Protein AF-A0A520I432-F1 (afdb_monomer_lite)

Foldseek 3Di:
DVVVVVVVVVVVVVVVPPPPPPDPDPPPPDDDLVVALAAPVSLVVLLVQLCLLQPAPPPPPDPSDFHLLCCQQPPLLDPNDPPDDDDCVPQVLSVCSNVVNHDPPRPNVVSNLVSLVSSLLSLQVSLVRLVPYPDDPLSSLLSNLLSLQSNLVSLVSCCVRPAFAFDDNHNDDDPDDGDTHGNVVSLVSSLVSLVSSLVRFAQPVPDDPVCPQGAHNLNSLQSQLVSCVVVVVNVRNCVSPVVNVVVPQADDDPDPVCCVPPNNSPHSNDNHDD

Structure (mmCIF, N/CA/C/O backbone):
data_AF-A0A520I432-F1
#
_entry.id   AF-A0A520I432-F1
#
loop_
_atom_site.group_PDB
_atom_site.id
_atom_site.type_symbol
_atom_site.label_atom_id
_atom_site.label_alt_id
_atom_site.label_comp_id
_atom_site.label_asym_id
_atom_site.label_entity_id
_atom_site.label_seq_id
_atom_site.pdbx_PDB_ins_code
_atom_site.Cartn_x
_atom_site.Cartn_y
_atom_site.Cartn_z
_atom_site.occupancy
_atom_site.B_iso_or_equiv
_atom_site.auth_seq_id
_atom_site.auth_comp_id
_atom_site.auth_asym_id
_atom_site.auth_atom_id
_atom_site.pdbx_PDB_model_num
ATOM 1 N N . MET A 1 1 ? -9.602 78.748 -20.573 1.00 54.72 1 MET A N 1
ATOM 2 C CA . MET A 1 1 ? -10.444 77.609 -21.018 1.00 54.72 1 MET A CA 1
ATOM 3 C C . MET A 1 1 ? -9.667 76.556 -21.812 1.00 54.72 1 MET A C 1
ATOM 5 O O . MET A 1 1 ? -9.695 75.409 -21.400 1.00 54.72 1 MET A O 1
ATOM 9 N N . LYS A 1 2 ? -8.892 76.902 -22.856 1.00 49.41 2 LYS A N 1
ATOM 10 C CA . LYS A 1 2 ? -8.102 75.912 -23.630 1.00 49.41 2 LYS A CA 1
ATOM 11 C C . LYS A 1 2 ? -7.123 75.072 -22.778 1.00 49.41 2 LYS A C 1
ATOM 13 O O . LYS A 1 2 ? -7.069 73.866 -22.947 1.00 49.41 2 LYS A O 1
ATOM 18 N N . ARG A 1 3 ? -6.433 75.670 -21.792 1.00 55.44 3 ARG A N 1
ATOM 19 C CA . ARG A 1 3 ? -5.542 74.942 -20.852 1.00 55.44 3 ARG A CA 1
ATOM 20 C C . ARG A 1 3 ? -6.266 73.955 -19.918 1.00 55.44 3 ARG A C 1
ATOM 22 O O . ARG A 1 3 ? -5.697 72.923 -19.593 1.00 55.44 3 ARG A O 1
ATOM 29 N N . LEU A 1 4 ? -7.514 74.242 -19.535 1.00 59.12 4 LEU A N 1
ATOM 30 C CA . LEU A 1 4 ? -8.338 73.340 -18.716 1.00 59.12 4 LEU A CA 1
ATOM 31 C C . LEU A 1 4 ? -8.852 72.150 -19.539 1.00 59.12 4 LEU A C 1
ATOM 33 O O . LEU A 1 4 ? -8.920 71.043 -19.023 1.00 59.12 4 LEU A O 1
ATOM 37 N N . ILE A 1 5 ? -9.120 72.357 -20.833 1.00 66.88 5 ILE A N 1
ATOM 38 C CA . ILE A 1 5 ? -9.491 71.283 -21.766 1.00 66.88 5 ILE A CA 1
ATOM 39 C C . ILE A 1 5 ? -8.317 70.315 -21.968 1.00 66.88 5 ILE A C 1
ATOM 41 O O . ILE A 1 5 ? -8.523 69.109 -21.915 1.00 66.88 5 ILE A O 1
ATOM 45 N N . TYR A 1 6 ? -7.080 70.806 -22.108 1.00 66.38 6 TYR A N 1
ATOM 46 C CA . TYR A 1 6 ? -5.907 69.925 -22.230 1.00 66.38 6 TYR A CA 1
ATOM 47 C C . TYR A 1 6 ? -5.639 69.097 -20.962 1.00 66.38 6 TYR A C 1
ATOM 49 O O . TYR A 1 6 ? -5.285 67.926 -21.070 1.00 66.38 6 TYR A O 1
ATOM 57 N N . LEU A 1 7 ? -5.871 69.661 -19.770 1.00 65.19 7 LEU A N 1
ATOM 58 C CA . LEU A 1 7 ? -5.782 68.922 -18.502 1.00 65.19 7 LEU A CA 1
ATOM 59 C C . LEU A 1 7 ? -6.889 67.866 -18.365 1.00 65.19 7 LEU A C 1
ATOM 61 O O . LEU A 1 7 ? -6.619 66.756 -17.916 1.00 65.19 7 LEU A O 1
ATOM 65 N N . PHE A 1 8 ? -8.110 68.175 -18.809 1.00 68.75 8 PHE A N 1
ATOM 66 C CA . PHE A 1 8 ? -9.231 67.233 -18.777 1.00 68.75 8 PHE A CA 1
ATOM 67 C C . PHE A 1 8 ? -9.056 66.090 -19.792 1.00 68.75 8 PHE A C 1
ATOM 69 O O . PHE A 1 8 ? -9.299 64.933 -19.466 1.00 68.75 8 PHE A O 1
ATOM 76 N N . VAL A 1 9 ? -8.546 66.382 -20.994 1.00 69.25 9 VAL A N 1
ATOM 77 C CA . VAL A 1 9 ? -8.238 65.373 -22.025 1.00 69.25 9 VAL A CA 1
ATOM 78 C C . VAL A 1 9 ? -7.051 64.492 -21.609 1.00 69.25 9 VAL A C 1
ATOM 80 O O . VAL A 1 9 ? -7.107 63.277 -21.781 1.00 69.25 9 VAL A O 1
ATOM 83 N N . SER A 1 10 ? -6.016 65.067 -20.984 1.00 65.06 10 SER A N 1
ATOM 84 C CA . SER A 1 10 ? -4.892 64.303 -20.417 1.00 65.06 10 SER A CA 1
ATOM 85 C C . SER A 1 10 ? -5.318 63.408 -19.248 1.00 65.06 10 SER A C 1
ATOM 87 O O . SER A 1 10 ? -4.779 62.317 -19.093 1.00 65.06 10 SER A O 1
ATOM 89 N N . SER A 1 11 ? -6.283 63.850 -18.436 1.00 64.62 11 SER A N 1
ATOM 90 C CA . SER A 1 11 ? -6.875 63.060 -17.352 1.00 64.62 11 SER A CA 1
ATOM 91 C C . SER A 1 11 ? -7.729 61.905 -17.886 1.00 64.62 11 SER A C 1
ATOM 93 O O . SER A 1 11 ? -7.610 60.795 -17.376 1.00 64.62 11 SER A O 1
ATOM 95 N N . LEU A 1 12 ? -8.517 62.123 -18.947 1.00 63.78 12 LEU A N 1
ATOM 96 C CA . LEU A 1 12 ? -9.354 61.086 -19.570 1.00 63.78 12 LEU A CA 1
ATOM 97 C C . LEU A 1 12 ? -8.533 59.986 -20.272 1.00 63.78 12 LEU A C 1
ATOM 99 O O . LEU A 1 12 ? -8.944 58.825 -20.302 1.00 63.78 12 LEU A O 1
ATOM 103 N N . LEU A 1 13 ? -7.357 60.331 -20.807 1.00 60.50 13 LEU A N 1
ATOM 104 C CA . LEU A 1 13 ? -6.435 59.379 -21.443 1.00 60.50 13 LEU A CA 1
ATOM 105 C C . LEU A 1 13 ? -5.739 58.443 -20.439 1.00 60.50 13 LEU A C 1
ATOM 107 O O . LEU A 1 13 ? -5.367 57.332 -20.809 1.00 60.50 13 LEU A O 1
ATOM 111 N N . LEU A 1 14 ? -5.620 58.837 -19.166 1.00 60.31 14 LEU A N 1
ATOM 112 C CA . LEU A 1 14 ? -4.992 58.020 -18.120 1.00 60.31 14 LEU A CA 1
ATOM 113 C C . LEU A 1 14 ? -5.936 56.972 -17.506 1.00 60.31 14 LEU A C 1
ATOM 115 O O . LEU A 1 14 ? -5.462 56.004 -16.918 1.00 60.31 14 LEU A O 1
ATOM 119 N N . VAL A 1 15 ? -7.258 57.100 -17.685 1.00 59.53 15 VAL A N 1
ATOM 120 C CA . VAL A 1 15 ? -8.245 56.145 -17.132 1.00 59.53 15 VAL A CA 1
ATOM 121 C C . VAL A 1 15 ? -8.332 54.845 -17.953 1.00 59.53 15 VAL A C 1
ATOM 123 O O . VAL A 1 15 ? -8.872 53.847 -17.486 1.00 59.53 15 VAL A O 1
ATOM 126 N N . ASN A 1 16 ? -7.755 54.814 -19.160 1.00 54.28 16 ASN A N 1
ATOM 127 C CA . ASN A 1 16 ? -7.769 53.633 -20.035 1.00 54.28 16 ASN A CA 1
ATOM 128 C C . ASN A 1 16 ? -6.543 52.718 -19.882 1.00 54.28 16 ASN A C 1
ATOM 130 O O . ASN A 1 16 ? -6.510 51.644 -20.480 1.00 54.28 16 ASN A O 1
ATOM 134 N N . ILE A 1 17 ? -5.574 53.069 -19.029 1.00 60.06 17 ILE A N 1
ATOM 135 C CA . ILE A 1 17 ? -4.503 52.149 -18.605 1.00 60.06 17 ILE A CA 1
ATOM 136 C C . ILE A 1 17 ? -5.004 51.365 -17.382 1.00 60.06 17 ILE A C 1
ATOM 138 O O . ILE A 1 17 ? -4.387 51.320 -16.323 1.00 60.06 17 ILE A O 1
ATOM 142 N N . SER A 1 18 ? -6.191 50.772 -17.512 1.00 54.22 18 SER A N 1
ATOM 143 C CA . SER A 1 18 ? -6.649 49.758 -16.574 1.00 54.22 18 SER A CA 1
ATOM 144 C C . SER A 1 18 ? -5.817 48.509 -16.839 1.00 54.22 18 SER A C 1
ATOM 146 O O . SER A 1 18 ? -5.902 47.897 -17.908 1.00 54.22 18 SER A O 1
ATOM 148 N N . CYS A 1 19 ? -4.947 48.163 -15.892 1.00 61.34 19 CYS A N 1
ATOM 149 C CA . CYS A 1 19 ? -4.220 46.905 -15.901 1.00 61.34 19 CYS A CA 1
ATOM 150 C C . CYS A 1 19 ? -5.219 45.744 -16.003 1.00 61.34 19 CYS A C 1
ATOM 152 O O . CYS A 1 19 ? -5.769 45.300 -15.003 1.00 61.34 19 CYS A O 1
ATOM 154 N N . LYS A 1 20 ? -5.389 45.170 -17.201 1.00 53.94 20 LYS A N 1
ATOM 155 C CA . LYS A 1 20 ? -6.097 43.889 -17.397 1.00 53.94 20 LYS A CA 1
ATOM 156 C C . LYS A 1 20 ? -5.378 42.689 -16.750 1.00 53.94 20 LYS A C 1
ATOM 158 O O . LYS A 1 20 ? -5.823 41.561 -16.903 1.00 53.94 20 LYS A O 1
ATOM 163 N N . LYS A 1 21 ? -4.266 42.911 -16.038 1.00 46.72 21 LYS A N 1
ATOM 164 C CA . LYS A 1 21 ? -3.471 41.885 -15.344 1.00 46.72 21 LYS A CA 1
ATOM 165 C C . LYS A 1 21 ? -3.709 41.878 -13.832 1.00 46.72 21 LYS A C 1
ATOM 167 O O . LYS A 1 21 ? -2.784 41.649 -13.056 1.00 46.72 21 LYS A O 1
ATOM 172 N N . THR A 1 22 ? -4.934 42.148 -13.396 1.00 52.56 22 THR A N 1
ATOM 173 C CA . THR A 1 22 ? -5.301 41.940 -11.996 1.00 52.56 22 THR A CA 1
ATOM 174 C C . THR A 1 22 ? -5.576 40.455 -11.769 1.00 52.56 22 THR A C 1
ATOM 176 O O . THR A 1 22 ? -6.651 39.954 -12.070 1.00 52.56 22 THR A O 1
ATOM 179 N N . LEU A 1 23 ? -4.559 39.794 -11.214 1.00 53.12 23 LEU A N 1
ATOM 180 C CA . LEU A 1 23 ? -4.678 38.707 -10.242 1.00 53.12 23 LEU A CA 1
ATOM 181 C C . LEU A 1 23 ? -5.233 37.347 -10.713 1.00 53.12 23 LEU A C 1
ATOM 183 O O . LEU A 1 23 ? -6.010 36.728 -9.997 1.00 53.12 23 LEU A O 1
ATOM 187 N N . TYR A 1 24 ? -4.728 36.815 -11.825 1.00 47.38 24 TYR A N 1
ATOM 188 C CA . TYR A 1 24 ? -4.568 35.359 -11.940 1.00 47.38 24 TYR A CA 1
ATOM 189 C C . TYR A 1 24 ? -3.139 35.021 -11.521 1.00 47.38 24 TYR A C 1
ATOM 191 O O . TYR A 1 24 ? -2.199 35.111 -12.309 1.00 47.38 24 TYR A O 1
ATOM 199 N N . LYS A 1 25 ? -2.953 34.746 -10.230 1.00 51.56 25 LYS A N 1
ATOM 200 C CA . LYS A 1 25 ? -1.820 33.934 -9.795 1.00 51.56 25 LYS A CA 1
ATOM 201 C C . LYS A 1 25 ? -2.353 32.518 -9.748 1.00 51.56 25 LYS A C 1
ATOM 203 O O . LYS A 1 25 ? -3.236 32.263 -8.931 1.00 51.56 25 LYS A O 1
ATOM 208 N N . GLU A 1 26 ? -1.804 31.638 -10.577 1.00 51.75 26 GLU A N 1
ATOM 209 C CA . GLU A 1 26 ? -1.952 30.211 -10.322 1.00 51.75 26 GLU A CA 1
ATOM 210 C C . GLU A 1 26 ? -1.600 29.959 -8.851 1.00 51.75 26 GLU A C 1
ATOM 212 O O . GLU A 1 26 ? -0.632 30.555 -8.345 1.00 51.75 26 GLU A O 1
ATOM 217 N N . PRO A 1 27 ? -2.396 29.170 -8.115 1.00 48.50 27 PRO A N 1
ATOM 218 C CA . PRO A 1 27 ? -2.045 28.810 -6.756 1.00 48.50 27 PRO A CA 1
ATOM 219 C C . PRO A 1 27 ? -0.652 28.176 -6.774 1.00 48.50 27 PRO A C 1
ATOM 221 O O . PRO A 1 27 ? -0.477 27.042 -7.197 1.00 48.50 27 PRO A O 1
ATOM 224 N N . LEU A 1 28 ? 0.346 28.902 -6.258 1.00 48.72 28 LEU A N 1
ATOM 225 C CA . LEU A 1 28 ? 1.756 28.478 -6.219 1.00 48.72 28 LEU A CA 1
ATOM 226 C C . LEU A 1 28 ? 1.972 27.126 -5.506 1.00 48.72 28 LEU A C 1
ATOM 228 O O . LEU A 1 28 ? 3.064 26.570 -5.563 1.00 48.72 28 LEU A O 1
ATOM 232 N N . ALA A 1 29 ? 0.950 26.631 -4.802 1.00 48.91 29 ALA A N 1
ATOM 233 C CA . ALA A 1 29 ? 0.963 25.425 -3.986 1.00 48.91 29 ALA A CA 1
ATOM 234 C C . ALA A 1 29 ? -0.025 24.334 -4.452 1.00 48.91 29 ALA A C 1
ATOM 236 O O . ALA A 1 29 ? -0.188 23.341 -3.743 1.00 48.91 29 ALA A O 1
ATOM 237 N N . GLN A 1 30 ? -0.695 24.488 -5.601 1.00 51.84 30 GLN A N 1
ATOM 238 C CA . GLN A 1 30 ? -1.430 23.380 -6.220 1.00 51.84 30 GLN A CA 1
ATOM 239 C C . GLN A 1 30 ? -0.669 22.908 -7.455 1.00 51.84 30 GLN A C 1
ATOM 241 O O . GLN A 1 30 ? -0.215 23.707 -8.268 1.00 51.84 30 GLN A O 1
ATOM 246 N N . LEU A 1 31 ? -0.495 21.592 -7.565 1.00 55.12 31 LEU A N 1
ATOM 247 C CA . LEU A 1 31 ? -0.016 20.981 -8.797 1.00 55.12 31 LEU A CA 1
ATOM 248 C C . LEU A 1 31 ? -1.147 21.105 -9.813 1.00 55.12 31 LEU A C 1
ATOM 250 O O . LEU A 1 31 ? -2.103 20.336 -9.760 1.00 55.12 31 LEU A O 1
ATOM 254 N N . ASP A 1 32 ? -1.056 22.107 -10.677 1.00 59.50 32 ASP A N 1
ATOM 255 C CA . ASP A 1 32 ? -1.937 22.234 -11.827 1.00 59.50 32 ASP A CA 1
ATOM 256 C C . ASP A 1 32 ? -1.680 21.057 -12.780 1.00 59.50 32 ASP A C 1
ATOM 258 O O . ASP A 1 32 ? -0.538 20.821 -13.189 1.00 59.50 32 ASP A O 1
ATOM 262 N N . THR A 1 33 ? -2.719 20.284 -13.090 1.00 60.84 33 THR A N 1
ATOM 263 C CA . THR A 1 33 ? -2.659 19.166 -14.042 1.00 60.84 33 THR A CA 1
ATOM 264 C C . THR A 1 33 ? -2.480 19.642 -15.485 1.00 60.84 33 THR A C 1
ATOM 266 O O . THR A 1 33 ? -2.150 18.833 -16.341 1.00 60.84 33 THR A O 1
ATOM 269 N N . GLU A 1 34 ? -2.658 20.936 -15.778 1.00 56.44 34 GLU A N 1
ATOM 270 C CA . GLU A 1 34 ? -2.336 21.507 -17.094 1.00 56.44 34 GLU A CA 1
ATOM 271 C C . GLU A 1 34 ? -0.821 21.705 -17.298 1.00 56.44 34 GLU A C 1
ATOM 273 O O . GLU A 1 34 ? -0.356 21.777 -18.435 1.00 56.44 34 GLU A O 1
ATOM 278 N N . VAL A 1 35 ? -0.032 21.756 -16.213 1.00 64.19 35 VAL A N 1
ATOM 279 C CA . VAL A 1 35 ? 1.432 21.977 -16.252 1.00 64.19 35 VAL A CA 1
ATOM 280 C C . VAL A 1 35 ? 2.227 20.771 -15.726 1.00 64.19 35 VAL A C 1
ATOM 282 O O . VAL A 1 35 ? 3.414 20.631 -16.012 1.00 64.19 35 VAL A O 1
ATOM 285 N N . ASN A 1 36 ? 1.584 19.882 -14.967 1.00 69.62 36 ASN A N 1
ATOM 286 C CA . ASN A 1 36 ? 2.142 18.627 -14.462 1.00 69.62 36 ASN A CA 1
ATOM 287 C C . ASN A 1 36 ? 1.440 17.449 -15.155 1.00 69.62 36 ASN A C 1
ATOM 289 O O . ASN A 1 36 ? 0.278 17.579 -15.501 1.00 69.62 36 ASN A O 1
ATOM 293 N N . TYR A 1 37 ? 2.092 16.289 -15.290 1.00 85.25 37 TYR A N 1
ATOM 294 C CA . TYR A 1 37 ? 1.594 15.135 -16.074 1.00 85.25 37 TYR A CA 1
ATOM 295 C C . TYR A 1 37 ? 1.620 15.354 -17.594 1.00 85.25 37 TYR A C 1
ATOM 297 O O . TYR A 1 37 ? 0.667 15.026 -18.296 1.00 85.25 37 TYR A O 1
ATOM 305 N N . ILE A 1 38 ? 2.734 15.875 -18.114 1.00 86.94 38 ILE A N 1
ATOM 306 C CA . ILE A 1 38 ? 2.937 16.062 -19.561 1.00 86.94 38 ILE A CA 1
ATOM 307 C C . ILE A 1 38 ? 3.959 15.057 -20.096 1.00 86.94 38 ILE A C 1
ATOM 309 O O . ILE A 1 38 ? 3.827 14.551 -21.206 1.00 86.94 38 ILE A O 1
ATOM 313 N N . THR A 1 39 ? 4.990 14.763 -19.306 1.00 92.50 39 THR A N 1
ATOM 314 C CA . THR A 1 39 ? 6.149 13.974 -19.727 1.00 92.50 39 THR A CA 1
ATOM 315 C C . THR A 1 39 ? 6.240 12.635 -18.997 1.00 92.50 39 THR A C 1
ATOM 317 O O . THR A 1 39 ? 5.680 12.436 -17.918 1.00 92.50 39 THR A O 1
ATOM 320 N N . ALA A 1 40 ? 7.040 11.715 -19.539 1.00 93.25 40 ALA A N 1
ATOM 321 C CA . ALA A 1 40 ? 7.355 10.456 -18.864 1.00 93.25 40 ALA A CA 1
ATOM 322 C C . ALA A 1 40 ? 8.029 10.657 -17.486 1.00 93.25 40 ALA A C 1
ATOM 324 O O . ALA A 1 40 ? 7.831 9.841 -16.582 1.00 93.25 40 ALA A O 1
ATOM 325 N N . ASP A 1 41 ? 8.800 11.739 -17.291 1.00 93.88 41 ASP A N 1
ATOM 326 C CA . ASP A 1 41 ? 9.384 12.055 -15.979 1.00 93.88 41 ASP A CA 1
ATOM 327 C C . ASP A 1 41 ? 8.311 12.500 -14.977 1.00 93.88 41 ASP A C 1
ATOM 329 O O . ASP A 1 41 ? 8.388 12.134 -13.804 1.00 93.88 41 ASP A O 1
ATOM 333 N N . ASP A 1 42 ? 7.269 13.204 -15.428 1.00 93.44 42 ASP A N 1
ATOM 334 C CA . ASP A 1 42 ? 6.130 13.557 -14.574 1.00 93.44 42 ASP A CA 1
ATOM 335 C C . ASP A 1 42 ? 5.386 12.306 -14.105 1.00 93.44 42 ASP A C 1
ATOM 337 O O . ASP A 1 42 ? 5.089 12.178 -12.916 1.00 93.44 42 ASP A O 1
ATOM 341 N N . ALA A 1 43 ? 5.170 11.335 -15.002 1.00 95.31 43 ALA A N 1
ATOM 342 C CA . ALA A 1 43 ? 4.589 10.041 -14.645 1.00 95.31 43 ALA A CA 1
ATOM 343 C C . ALA A 1 43 ? 5.434 9.325 -13.579 1.00 95.31 43 ALA A C 1
ATOM 345 O O . ALA A 1 43 ? 4.915 8.874 -12.553 1.00 95.31 43 ALA A O 1
ATOM 346 N N . ARG A 1 44 ? 6.759 9.279 -13.774 1.00 94.69 44 ARG A N 1
ATOM 347 C CA . ARG A 1 44 ? 7.697 8.688 -12.811 1.00 94.69 44 ARG A CA 1
ATOM 348 C C . ARG A 1 44 ? 7.612 9.380 -11.449 1.00 94.69 44 ARG A C 1
ATOM 350 O O . ARG A 1 44 ? 7.531 8.695 -10.430 1.00 94.69 44 ARG A O 1
ATOM 357 N N . ARG A 1 45 ? 7.618 10.718 -11.418 1.00 93.25 45 ARG A N 1
ATOM 358 C CA . ARG A 1 45 ? 7.509 11.518 -10.185 1.00 93.25 45 ARG A CA 1
ATOM 359 C C . ARG A 1 45 ? 6.179 11.302 -9.479 1.00 93.25 45 ARG A C 1
ATOM 361 O O . ARG A 1 45 ? 6.177 11.172 -8.258 1.00 93.25 45 ARG A O 1
ATOM 368 N N . ALA A 1 46 ? 5.076 11.231 -10.219 1.00 94.00 46 ALA A N 1
ATOM 369 C CA . ALA A 1 46 ? 3.754 10.977 -9.661 1.00 94.00 46 ALA A CA 1
ATOM 370 C C . ALA A 1 46 ? 3.689 9.614 -8.963 1.00 94.00 46 ALA A C 1
ATOM 372 O O . ALA A 1 46 ? 3.234 9.525 -7.822 1.00 94.00 46 ALA A O 1
ATOM 373 N N . ILE A 1 47 ? 4.233 8.568 -9.595 1.00 95.56 47 ILE A N 1
ATOM 374 C CA . ILE A 1 47 ? 4.342 7.250 -8.965 1.00 95.56 47 ILE A CA 1
ATOM 375 C C . ILE A 1 47 ? 5.254 7.295 -7.744 1.00 95.56 47 ILE A C 1
ATOM 377 O O . ILE A 1 47 ? 4.851 6.845 -6.678 1.00 95.56 47 ILE A O 1
ATOM 381 N N . THR A 1 48 ? 6.442 7.897 -7.828 1.00 93.12 48 THR A N 1
ATOM 382 C CA . THR A 1 48 ? 7.320 8.057 -6.655 1.00 93.12 48 THR A CA 1
ATOM 383 C C . THR A 1 48 ? 6.619 8.798 -5.510 1.00 93.12 48 THR A C 1
ATOM 385 O O . THR A 1 48 ? 6.721 8.391 -4.352 1.00 93.12 48 THR A O 1
ATOM 388 N N . ALA A 1 49 ? 5.840 9.840 -5.810 1.00 91.12 49 ALA A N 1
ATOM 389 C CA . ALA A 1 49 ? 5.045 10.548 -4.816 1.00 91.12 49 ALA A CA 1
ATOM 390 C C . ALA A 1 49 ? 3.971 9.647 -4.189 1.00 91.12 49 ALA A C 1
ATOM 392 O O . ALA A 1 49 ? 3.705 9.784 -2.992 1.00 91.12 49 ALA A O 1
ATOM 393 N N . ALA A 1 50 ? 3.383 8.731 -4.962 1.00 94.12 50 ALA A N 1
ATOM 394 C CA . ALA A 1 50 ? 2.435 7.735 -4.476 1.00 94.12 50 ALA A CA 1
ATOM 395 C C . ALA A 1 50 ? 3.072 6.693 -3.541 1.00 94.12 50 ALA A C 1
ATOM 397 O O . ALA A 1 50 ? 2.361 6.195 -2.684 1.00 94.12 50 ALA A O 1
ATOM 398 N N . TYR A 1 51 ? 4.378 6.408 -3.640 1.00 93.56 51 TYR A N 1
ATOM 399 C CA . TYR A 1 51 ? 5.101 5.554 -2.678 1.00 93.56 51 TYR A CA 1
ATOM 400 C C . TYR A 1 51 ? 5.505 6.289 -1.399 1.00 93.56 51 TYR A C 1
ATOM 402 O O . TYR A 1 51 ? 5.509 5.696 -0.324 1.00 93.56 51 TYR A O 1
ATOM 410 N N . ALA A 1 52 ? 5.843 7.577 -1.493 1.00 89.06 52 ALA A N 1
ATOM 411 C CA . ALA A 1 52 ? 6.479 8.314 -0.399 1.00 89.06 52 ALA A CA 1
ATOM 412 C C . ALA A 1 52 ? 5.769 8.221 0.976 1.00 89.06 52 ALA A C 1
ATOM 414 O O . ALA A 1 52 ? 6.474 8.074 1.971 1.00 89.06 52 ALA A O 1
ATOM 415 N N . PRO A 1 53 ? 4.421 8.234 1.092 1.00 87.50 53 PRO A N 1
ATOM 416 C CA . PRO A 1 53 ? 3.753 8.085 2.389 1.00 87.50 53 PRO A CA 1
ATOM 417 C C . PRO A 1 53 ? 3.962 6.712 3.050 1.00 87.50 53 PRO A C 1
ATOM 419 O O . PRO A 1 53 ? 3.731 6.574 4.247 1.00 87.50 53 PRO A O 1
ATOM 422 N N . ALA A 1 54 ? 4.374 5.689 2.294 1.00 87.06 54 ALA A N 1
ATOM 423 C CA . ALA A 1 54 ? 4.680 4.368 2.841 1.00 87.06 54 ALA A CA 1
ATOM 424 C C . ALA A 1 54 ? 6.064 4.307 3.517 1.00 87.06 54 ALA A C 1
ATOM 426 O O . ALA A 1 54 ? 6.239 3.515 4.436 1.00 87.06 54 ALA A O 1
ATOM 427 N N . ALA A 1 55 ? 7.006 5.170 3.120 1.00 78.94 55 ALA A N 1
ATOM 428 C CA . ALA A 1 55 ? 8.372 5.216 3.655 1.00 78.94 55 ALA A CA 1
ATOM 429 C C . ALA A 1 55 ? 8.498 5.990 4.990 1.00 78.94 55 ALA A C 1
ATOM 431 O O . ALA A 1 55 ? 9.579 6.091 5.571 1.00 78.94 55 ALA A O 1
ATOM 432 N N . GLY A 1 56 ? 7.408 6.579 5.495 1.00 70.06 56 GLY A N 1
ATOM 433 C CA . GLY A 1 56 ? 7.420 7.271 6.784 1.00 70.06 56 GLY A CA 1
ATOM 434 C C . GLY A 1 56 ? 7.605 6.281 7.939 1.00 70.06 56 GLY A C 1
ATOM 435 O O . GLY A 1 56 ? 6.759 5.414 8.143 1.00 70.06 56 GLY A O 1
ATOM 436 N N . ASN A 1 57 ? 8.672 6.421 8.736 1.00 61.22 57 ASN A N 1
ATOM 437 C CA . ASN A 1 57 ? 8.907 5.579 9.926 1.00 61.22 57 ASN A CA 1
ATOM 438 C C . ASN A 1 57 ? 8.568 6.267 11.266 1.00 61.22 57 ASN A C 1
ATOM 440 O O . ASN A 1 57 ? 8.733 5.673 12.326 1.00 61.22 57 ASN A O 1
ATOM 444 N N . ASN A 1 58 ? 8.051 7.498 11.209 1.00 58.94 58 ASN A N 1
ATOM 445 C CA . ASN A 1 58 ? 7.539 8.305 12.321 1.00 58.94 58 ASN A CA 1
ATOM 446 C C . ASN A 1 58 ? 8.394 8.387 13.599 1.00 58.94 58 ASN A C 1
ATOM 448 O O . ASN A 1 58 ? 7.870 8.731 14.661 1.00 58.94 58 ASN A O 1
ATOM 452 N N . TRP A 1 59 ? 9.703 8.146 13.519 1.00 53.97 59 TRP A N 1
ATOM 453 C CA . TRP A 1 59 ? 10.605 8.755 14.485 1.00 53.97 59 TRP A CA 1
ATOM 454 C C . TRP A 1 59 ? 10.556 10.263 14.262 1.00 53.97 59 TRP A C 1
ATOM 456 O O . TRP A 1 59 ? 10.654 10.739 13.123 1.00 53.97 59 TRP A O 1
ATOM 466 N N . CYS A 1 60 ? 10.328 11.014 15.342 1.00 46.22 60 CYS A N 1
ATOM 467 C CA . CYS A 1 60 ? 10.364 12.464 15.283 1.00 46.22 60 CYS A CA 1
ATOM 468 C C . CYS A 1 60 ? 11.651 12.892 14.558 1.00 46.22 60 CYS A C 1
ATOM 470 O O . CYS A 1 60 ? 12.711 12.297 14.750 1.00 46.22 60 CYS A O 1
ATOM 472 N N . CYS A 1 61 ? 11.524 13.892 13.681 1.00 47.56 61 CYS A N 1
ATOM 473 C CA . CYS A 1 61 ? 12.610 14.472 12.881 1.00 47.56 61 CYS A CA 1
ATOM 474 C C . CYS A 1 61 ? 12.948 13.808 11.526 1.00 47.56 61 CYS A C 1
ATOM 476 O O . CYS A 1 61 ? 13.917 14.236 10.899 1.00 47.56 61 CYS A O 1
ATOM 478 N N . SER A 1 62 ? 12.164 12.858 10.997 1.00 44.41 62 SER A N 1
ATOM 479 C CA . SER A 1 62 ? 12.362 12.410 9.603 1.00 44.41 62 SER A CA 1
ATOM 480 C C . SER A 1 62 ? 11.674 13.328 8.579 1.00 44.41 62 SER A C 1
ATOM 482 O O . SER A 1 62 ? 10.478 13.608 8.674 1.00 44.41 62 SER A O 1
ATOM 484 N N . TYR A 1 63 ? 12.419 13.739 7.545 1.00 42.22 63 TYR A N 1
ATOM 485 C CA . TYR A 1 63 ? 11.932 14.505 6.380 1.00 42.22 63 TYR A CA 1
ATOM 486 C C . TYR A 1 63 ? 10.820 13.780 5.589 1.00 42.22 63 TYR A C 1
ATOM 488 O O . TYR A 1 63 ? 10.155 14.397 4.759 1.00 42.22 63 TYR A O 1
ATOM 496 N N . ILE A 1 64 ? 10.620 12.479 5.835 1.00 49.06 64 ILE A N 1
ATOM 497 C CA . ILE A 1 64 ? 9.708 11.594 5.088 1.00 49.06 64 ILE A CA 1
ATOM 498 C C . ILE A 1 64 ? 8.296 11.533 5.727 1.00 49.06 64 ILE A C 1
ATOM 500 O O . ILE A 1 64 ? 7.378 10.938 5.171 1.00 49.06 64 ILE A O 1
ATOM 504 N N . GLY A 1 65 ? 8.060 12.256 6.829 1.00 55.09 65 GLY A N 1
ATOM 505 C CA . GLY A 1 65 ? 6.725 12.447 7.407 1.00 55.09 65 GLY A CA 1
ATOM 506 C C . GLY A 1 65 ? 6.202 11.266 8.233 1.00 55.09 65 GLY A C 1
ATOM 507 O O . GLY A 1 65 ? 6.926 10.319 8.552 1.00 55.09 65 GLY A O 1
ATOM 508 N N . THR A 1 66 ? 4.930 11.364 8.632 1.00 62.03 66 THR A N 1
ATOM 509 C CA . THR A 1 66 ? 4.266 10.389 9.505 1.00 62.03 66 THR A CA 1
ATOM 510 C C . THR A 1 66 ? 3.961 9.086 8.772 1.00 62.03 66 THR A C 1
ATOM 512 O O . THR A 1 66 ? 3.543 9.112 7.623 1.00 62.03 66 THR A O 1
ATOM 515 N N . GLY A 1 67 ? 4.195 7.943 9.423 1.00 68.62 67 GLY A N 1
ATOM 516 C CA . GLY A 1 67 ? 3.948 6.596 8.889 1.00 68.62 67 GLY A CA 1
ATOM 517 C C . GLY A 1 67 ? 2.681 5.936 9.436 1.00 68.62 67 GLY A C 1
ATOM 518 O O . GLY A 1 67 ? 1.973 6.515 10.255 1.00 68.62 67 GLY A O 1
ATOM 519 N N . TYR A 1 68 ? 2.417 4.682 9.050 1.00 73.38 68 TYR A N 1
ATOM 520 C CA . TYR A 1 68 ? 1.253 3.903 9.522 1.00 73.38 68 TYR A CA 1
ATOM 521 C C . TYR A 1 68 ? 1.265 3.570 11.031 1.00 73.38 68 TYR A C 1
ATOM 523 O O . TYR A 1 68 ? 0.288 3.045 11.549 1.00 73.38 68 TYR A O 1
ATOM 531 N N . MET A 1 69 ? 2.345 3.871 11.762 1.00 80.62 69 MET A N 1
ATOM 532 C CA . MET A 1 69 ? 2.485 3.542 13.191 1.00 80.62 69 MET A CA 1
ATOM 533 C C . MET A 1 69 ? 2.463 2.030 13.476 1.00 80.62 69 MET A C 1
ATOM 535 O O . MET A 1 69 ? 1.937 1.600 14.500 1.00 80.62 69 MET A O 1
ATOM 539 N N . HIS A 1 70 ? 3.080 1.222 12.596 1.00 81.25 70 HIS A N 1
ATOM 540 C CA . HIS A 1 70 ? 3.163 -0.242 12.742 1.00 81.25 70 HIS A CA 1
ATOM 541 C C . HIS A 1 70 ? 3.690 -0.682 14.113 1.00 81.25 70 HIS A C 1
ATOM 543 O O . HIS A 1 70 ? 3.155 -1.624 14.686 1.00 81.25 70 HIS A O 1
ATOM 549 N N . TRP A 1 71 ? 4.695 0.009 14.662 1.00 85.12 71 TRP A N 1
ATOM 550 C CA . TRP A 1 71 ? 5.251 -0.352 15.967 1.00 85.12 71 TRP A CA 1
ATOM 551 C C . TRP A 1 71 ? 4.240 -0.174 17.109 1.00 85.12 71 TRP A C 1
ATOM 553 O O . TRP A 1 71 ? 4.228 -0.979 18.031 1.00 85.12 71 TRP A O 1
ATOM 563 N N . VAL A 1 72 ? 3.345 0.816 17.021 1.00 89.62 72 VAL A N 1
ATOM 564 C CA . VAL A 1 72 ? 2.314 1.047 18.043 1.00 89.62 72 VAL A CA 1
ATOM 565 C C . VAL A 1 72 ? 1.121 0.125 17.827 1.00 89.62 72 VAL A C 1
ATOM 567 O O . VAL A 1 72 ? 0.752 -0.639 18.709 1.00 89.62 72 VAL A O 1
ATOM 570 N N . LEU A 1 73 ? 0.512 0.191 16.643 1.00 89.12 73 LEU A N 1
ATOM 571 C CA . LEU A 1 73 ? -0.765 -0.472 16.364 1.0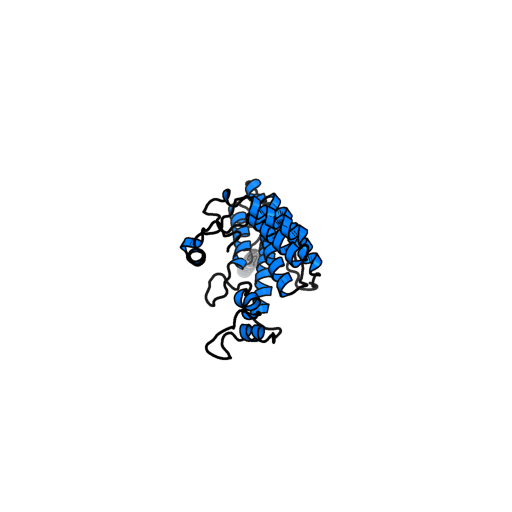0 89.12 73 LEU A CA 1
ATOM 572 C C . LEU A 1 73 ? -0.616 -1.972 16.079 1.00 89.12 73 LEU A C 1
ATOM 574 O O . LEU A 1 73 ? -1.603 -2.696 16.131 1.00 89.12 73 LEU A O 1
ATOM 578 N N . GLY A 1 74 ? 0.592 -2.423 15.728 1.00 86.12 74 GLY A N 1
ATOM 579 C CA . GLY A 1 74 ? 0.890 -3.820 15.416 1.00 86.12 74 GLY A CA 1
ATOM 580 C C . GLY A 1 74 ? 1.689 -4.560 16.486 1.00 86.12 74 GLY A C 1
ATOM 581 O O . GLY A 1 74 ? 1.490 -5.761 16.603 1.00 86.12 74 GLY A O 1
ATOM 582 N N . ASN A 1 75 ? 2.549 -3.878 17.257 1.00 88.31 75 ASN A N 1
ATOM 583 C CA . ASN A 1 75 ? 3.351 -4.526 18.306 1.00 88.31 75 ASN A CA 1
ATOM 584 C C . ASN A 1 75 ? 2.922 -4.098 19.711 1.00 88.31 75 ASN A C 1
ATOM 586 O O . ASN A 1 75 ? 2.553 -4.948 20.508 1.00 88.31 75 ASN A O 1
ATOM 590 N N . VAL A 1 76 ? 2.903 -2.800 20.030 1.00 91.88 76 VAL A N 1
ATOM 591 C CA . VAL A 1 76 ? 2.528 -2.340 21.388 1.00 91.88 76 VAL A CA 1
ATOM 592 C C . VAL A 1 76 ? 1.067 -2.666 21.732 1.00 91.88 76 VAL A C 1
ATOM 594 O O . VAL A 1 76 ? 0.715 -2.810 22.896 1.00 91.88 76 VAL A O 1
ATOM 597 N N . ALA A 1 77 ? 0.210 -2.817 20.721 1.00 91.25 77 ALA A N 1
ATOM 598 C CA . ALA A 1 77 ? -1.159 -3.313 20.867 1.00 91.25 77 ALA A CA 1
ATOM 599 C C . ALA A 1 77 ? -1.263 -4.848 21.052 1.00 91.25 77 ALA A C 1
ATOM 601 O O . ALA A 1 77 ? -2.370 -5.386 21.030 1.00 91.25 77 ALA A O 1
ATOM 602 N N . SER A 1 78 ? -0.137 -5.556 21.167 1.00 91.25 78 SER A N 1
ATOM 603 C CA . SER A 1 78 ? -0.050 -7.006 21.385 1.00 91.25 78 SER A CA 1
ATOM 604 C C . SER A 1 78 ? 0.574 -7.323 22.748 1.00 91.25 78 SER A C 1
ATOM 606 O O . SER A 1 78 ? 0.936 -6.422 23.499 1.00 91.25 78 SER A O 1
ATOM 608 N N . ASP A 1 79 ? 0.704 -8.609 23.061 1.00 91.44 79 ASP A N 1
ATOM 609 C CA . ASP A 1 79 ? 1.368 -9.134 24.255 1.00 91.44 79 ASP A CA 1
ATOM 610 C C . ASP A 1 79 ? 2.880 -9.386 24.074 1.00 91.44 79 ASP A C 1
ATOM 612 O O . ASP A 1 79 ? 3.553 -9.746 25.039 1.00 91.44 79 ASP A O 1
ATOM 616 N N . ASP A 1 80 ? 3.438 -9.140 22.882 1.00 90.81 80 ASP A N 1
ATOM 617 C CA . ASP A 1 80 ? 4.864 -9.358 22.590 1.00 90.81 80 ASP A CA 1
ATOM 618 C C . ASP A 1 80 ? 5.766 -8.187 23.015 1.00 90.81 80 ASP A C 1
ATOM 620 O O . ASP A 1 80 ? 6.984 -8.345 23.146 1.00 90.81 80 ASP A O 1
ATOM 624 N N . THR A 1 81 ? 5.206 -6.984 23.192 1.00 90.12 81 THR A N 1
ATOM 625 C CA . THR A 1 81 ? 5.999 -5.777 23.465 1.00 90.12 81 THR A CA 1
ATOM 626 C C . THR A 1 81 ? 5.316 -4.828 24.437 1.00 90.12 81 THR A C 1
ATOM 628 O O . THR A 1 81 ? 4.110 -4.620 24.393 1.00 90.12 81 THR A O 1
ATOM 631 N N . GLU A 1 82 ? 6.129 -4.174 25.256 1.00 88.06 82 GLU A N 1
ATOM 632 C CA . GLU A 1 82 ? 5.742 -3.017 26.059 1.00 88.06 82 GLU A CA 1
ATOM 633 C C . GLU A 1 82 ? 6.183 -1.741 25.330 1.00 88.06 82 GLU A C 1
ATOM 635 O O . GLU A 1 82 ? 7.216 -1.737 24.654 1.00 88.06 82 GLU A O 1
ATOM 640 N N . LYS A 1 83 ? 5.467 -0.623 25.509 1.00 88.12 83 LYS A N 1
ATOM 641 C CA . LYS A 1 83 ? 5.860 0.689 24.960 1.00 88.12 83 LYS A CA 1
ATOM 642 C C . LYS A 1 83 ? 7.316 1.034 25.302 1.00 88.12 83 LYS A C 1
ATOM 644 O O . LYS A 1 83 ? 8.006 1.653 24.494 1.00 88.12 83 LYS A O 1
ATOM 649 N N . GLY A 1 84 ? 7.749 0.690 26.522 1.00 86.12 84 GLY A N 1
ATOM 650 C CA . GLY A 1 84 ? 8.971 1.215 27.141 1.00 86.12 84 GLY A CA 1
ATOM 651 C C . GLY A 1 84 ? 8.898 2.734 27.343 1.00 86.12 84 GLY A C 1
ATOM 652 O O . GLY A 1 84 ? 7.949 3.365 26.898 1.00 86.12 84 GLY A O 1
ATOM 653 N N . GLY A 1 85 ? 9.860 3.365 28.014 1.00 84.75 85 GLY A N 1
ATOM 654 C CA . GLY A 1 85 ? 9.910 4.831 28.137 1.00 84.75 85 GLY A CA 1
ATOM 655 C C . GLY A 1 85 ? 10.463 5.323 29.467 1.00 84.75 85 GLY A C 1
ATOM 656 O O . GLY A 1 85 ? 10.525 4.575 30.439 1.00 84.75 85 GLY A O 1
ATOM 657 N N . GLU A 1 86 ? 10.867 6.592 29.500 1.00 85.25 86 GLU A N 1
ATOM 658 C CA . GLU A 1 86 ? 11.483 7.211 30.685 1.00 85.25 86 GLU A CA 1
ATOM 659 C C . GLU A 1 86 ? 10.451 7.553 31.776 1.00 85.25 86 GLU A C 1
ATOM 661 O O . GLU A 1 86 ? 10.759 7.519 32.966 1.00 85.25 86 GLU A O 1
ATOM 666 N N . SER A 1 87 ? 9.212 7.881 31.391 1.00 84.75 87 SER A N 1
ATOM 667 C CA . SER A 1 87 ? 8.152 8.297 32.317 1.00 84.75 87 SER A CA 1
ATOM 668 C C . SER A 1 87 ? 6.749 7.995 31.779 1.00 84.75 87 SER A C 1
ATOM 670 O O . SER A 1 87 ? 6.575 7.642 30.614 1.00 84.75 87 SER A O 1
ATOM 672 N N . GLY A 1 88 ? 5.722 8.173 32.619 1.00 80.19 88 GLY A N 1
ATOM 673 C CA . GLY A 1 88 ? 4.320 7.963 32.234 1.00 80.19 88 GLY A CA 1
ATOM 674 C C . GLY A 1 88 ? 3.748 8.989 31.243 1.00 80.19 88 GLY A C 1
ATOM 675 O O . GLY A 1 88 ? 2.661 8.771 30.724 1.00 80.19 88 GLY A O 1
ATOM 676 N N . SER A 1 89 ? 4.439 10.100 30.973 1.00 85.12 89 SER A N 1
ATOM 677 C CA . SER A 1 89 ? 4.027 11.085 29.957 1.00 85.12 89 SER A CA 1
ATOM 678 C C . SER A 1 89 ? 4.758 10.920 28.622 1.00 85.12 89 SER A C 1
ATOM 680 O O . SER A 1 89 ? 4.354 11.517 27.624 1.00 85.12 89 SER A O 1
ATOM 682 N N . ASP A 1 90 ? 5.819 10.113 28.585 1.00 87.25 90 ASP A N 1
ATOM 683 C CA . ASP A 1 90 ? 6.591 9.851 27.377 1.00 87.25 90 ASP A CA 1
ATOM 684 C C . ASP A 1 90 ? 5.775 9.009 26.382 1.00 87.25 90 ASP A C 1
ATOM 686 O O . ASP A 1 90 ? 5.279 7.935 26.719 1.00 87.25 90 ASP A O 1
ATOM 690 N N . GLN A 1 91 ? 5.638 9.477 25.138 1.00 87.75 91 GLN A N 1
ATOM 691 C CA . GLN A 1 91 ? 4.837 8.841 24.078 1.00 87.75 91 GLN A CA 1
ATOM 692 C C . GLN A 1 91 ? 3.448 8.368 24.551 1.00 87.75 91 GLN A C 1
ATOM 694 O O . GLN A 1 91 ? 3.052 7.224 24.306 1.00 87.75 91 GLN A O 1
ATOM 699 N N . LEU A 1 92 ? 2.695 9.241 25.231 1.00 90.12 92 LEU A N 1
ATOM 700 C CA . LEU A 1 92 ? 1.393 8.908 25.828 1.00 90.12 92 LEU A CA 1
ATOM 701 C C . LEU A 1 92 ? 0.427 8.214 24.849 1.00 90.12 92 LEU A C 1
ATOM 703 O O . LEU A 1 92 ? -0.297 7.303 25.246 1.00 90.12 92 LEU A O 1
ATOM 707 N N . TYR A 1 93 ? 0.452 8.579 23.561 1.00 90.12 93 TYR A N 1
ATOM 708 C CA . TYR A 1 93 ? -0.391 7.945 22.543 1.00 90.12 93 TYR A CA 1
ATOM 709 C C . TYR A 1 93 ? -0.167 6.430 22.433 1.00 90.12 93 TYR A C 1
ATOM 711 O O . TYR A 1 93 ? -1.110 5.697 22.146 1.00 90.12 93 TYR A O 1
ATOM 719 N N . ALA A 1 94 ? 1.059 5.948 22.650 1.00 91.38 94 ALA A N 1
ATOM 720 C CA . ALA A 1 94 ? 1.392 4.532 22.551 1.00 91.38 94 ALA A CA 1
ATOM 721 C C . ALA A 1 94 ? 1.010 3.794 23.836 1.00 91.38 94 ALA A C 1
ATOM 723 O O . ALA A 1 94 ? 0.500 2.681 23.763 1.00 91.38 94 ALA A O 1
ATOM 724 N N . GLN A 1 95 ? 1.143 4.444 24.999 1.00 92.06 95 GLN A N 1
ATOM 725 C CA . GLN A 1 95 ? 0.637 3.900 26.261 1.00 92.06 95 GLN A CA 1
ATOM 726 C C . GLN A 1 95 ? -0.889 3.736 26.233 1.00 92.06 95 GLN A C 1
ATOM 728 O O . GLN A 1 95 ? -1.415 2.717 26.668 1.00 92.06 95 GLN A O 1
ATOM 733 N N . GLN A 1 96 ? -1.608 4.721 25.690 1.00 93.56 96 GLN A N 1
ATOM 734 C CA . GLN A 1 96 ? -3.061 4.648 25.509 1.00 93.56 96 GLN A CA 1
ATOM 735 C C . GLN A 1 96 ? -3.476 3.452 24.642 1.00 93.56 96 GLN A C 1
ATOM 737 O O . GLN A 1 96 ? -4.473 2.801 24.948 1.00 93.56 96 GLN A O 1
ATOM 742 N N . VAL A 1 97 ? -2.702 3.138 23.595 1.00 93.50 97 VAL A N 1
ATOM 743 C CA . VAL A 1 97 ? -2.912 1.942 22.765 1.00 93.50 97 VAL A CA 1
ATOM 744 C C . VAL A 1 97 ? -2.616 0.665 23.547 1.00 93.50 97 VAL A C 1
ATOM 746 O O . VAL A 1 97 ? -3.461 -0.224 23.551 1.00 93.50 97 VAL A O 1
ATOM 749 N N . GLN A 1 98 ? -1.489 0.598 24.259 1.00 93.00 98 GLN A N 1
ATOM 750 C CA . GLN A 1 98 ? -1.121 -0.559 25.084 1.00 93.00 98 GLN A CA 1
ATOM 751 C C . GLN A 1 98 ? -2.201 -0.907 26.118 1.00 93.00 98 GLN A C 1
ATOM 753 O O . GLN A 1 98 ? -2.530 -2.067 26.337 1.00 93.00 98 GLN A O 1
ATOM 758 N N . LEU A 1 99 ? -2.773 0.117 26.757 1.00 92.50 99 LEU A N 1
ATOM 759 C CA . LEU A 1 99 ? -3.809 -0.034 27.779 1.00 92.50 99 LEU A CA 1
ATOM 760 C C . LEU A 1 99 ? -5.223 -0.166 27.194 1.00 92.50 99 LEU A C 1
ATOM 762 O O . LEU A 1 99 ? -6.188 -0.196 27.956 1.00 92.50 99 LEU A O 1
ATOM 766 N N . PHE A 1 100 ? -5.366 -0.192 25.863 1.00 93.44 100 PHE A N 1
ATOM 767 C CA . PHE A 1 100 ? -6.652 -0.198 25.157 1.00 93.44 100 PHE A CA 1
ATOM 768 C C . PHE A 1 100 ? -7.610 0.932 25.590 1.00 93.44 100 PHE A C 1
ATOM 770 O O . PHE A 1 100 ? -8.829 0.819 25.468 1.00 93.44 100 PHE A O 1
ATOM 777 N N . ASN A 1 101 ? -7.059 2.057 26.052 1.00 94.69 101 ASN A N 1
ATOM 778 C CA . ASN A 1 101 ? -7.790 3.262 26.439 1.00 94.69 101 ASN A CA 1
ATOM 779 C C . ASN A 1 101 ? -7.485 4.386 25.442 1.00 94.69 101 ASN A C 1
ATOM 781 O O . ASN A 1 101 ? -6.806 5.363 25.761 1.00 94.69 101 ASN A O 1
ATOM 785 N N . ILE A 1 102 ? -7.927 4.189 24.198 1.00 94.50 102 ILE A N 1
ATOM 786 C CA . ILE A 1 102 ? -7.565 5.027 23.051 1.00 94.50 102 ILE A CA 1
ATOM 787 C C . ILE A 1 102 ? -8.589 6.166 22.904 1.00 94.50 102 ILE A C 1
ATOM 789 O O . ILE A 1 102 ? -9.728 5.901 22.507 1.00 94.50 102 ILE A O 1
ATOM 793 N N . PRO A 1 103 ? -8.226 7.431 23.192 1.00 95.38 103 PRO A N 1
ATOM 794 C CA . PRO A 1 103 ? -9.121 8.560 22.969 1.00 95.38 103 PRO A CA 1
ATOM 795 C C . PRO A 1 103 ? -9.240 8.898 21.474 1.00 95.38 103 PRO A C 1
ATOM 797 O O . PRO A 1 103 ? -8.398 8.524 20.657 1.00 95.38 103 PRO A O 1
ATOM 800 N N . ALA A 1 104 ? -10.285 9.645 21.108 1.00 92.38 104 ALA A N 1
ATOM 801 C CA . ALA A 1 104 ? -10.568 9.999 19.713 1.00 92.38 104 ALA A CA 1
ATOM 802 C C . ALA A 1 104 ? -9.496 10.898 19.061 1.00 92.38 104 ALA A C 1
ATOM 804 O O . ALA A 1 104 ? -9.401 10.951 17.837 1.00 92.38 104 ALA A O 1
ATOM 805 N N . ASP A 1 105 ? -8.699 11.604 19.862 1.00 91.25 105 ASP A N 1
ATOM 806 C CA . ASP A 1 105 ? -7.606 12.475 19.428 1.00 91.25 105 ASP A CA 1
ATOM 807 C C . ASP A 1 105 ? -6.224 11.798 19.483 1.00 91.25 105 ASP A C 1
ATOM 809 O O . ASP A 1 105 ? -5.209 12.462 19.275 1.00 91.25 105 ASP A O 1
ATOM 813 N N . ASN A 1 106 ? -6.167 10.478 19.707 1.00 92.12 106 ASN A N 1
ATOM 814 C CA . ASN A 1 106 ? -4.919 9.723 19.793 1.00 92.12 106 ASN A CA 1
ATOM 815 C C . ASN A 1 106 ? -4.073 9.836 18.510 1.00 92.12 106 ASN A C 1
ATOM 817 O O . ASN A 1 106 ? -4.480 9.407 17.424 1.00 92.12 106 ASN A O 1
ATOM 821 N N . ASP A 1 107 ? -2.847 10.338 18.661 1.00 89.12 107 ASP A N 1
ATOM 822 C CA . ASP A 1 107 ? -1.924 10.601 17.556 1.00 89.12 107 ASP A CA 1
ATOM 823 C C . ASP A 1 107 ? -1.605 9.362 16.706 1.00 89.12 107 ASP A C 1
ATOM 825 O O . ASP A 1 107 ? -1.532 9.475 15.480 1.00 89.12 107 ASP A O 1
ATOM 829 N N . ALA A 1 108 ? -1.457 8.174 17.309 1.00 89.00 108 ALA A N 1
ATOM 830 C CA . ALA A 1 108 ? -1.138 6.962 16.554 1.00 89.00 108 ALA A CA 1
ATOM 831 C C . ALA A 1 108 ? -2.263 6.600 15.581 1.00 89.00 108 ALA A C 1
ATOM 833 O O . ALA A 1 108 ? -2.005 6.363 14.400 1.00 89.00 108 ALA A O 1
ATOM 834 N N . THR A 1 109 ? -3.513 6.629 16.050 1.00 90.81 109 THR A N 1
ATOM 835 C CA . THR A 1 109 ? -4.677 6.377 15.189 1.00 90.81 109 THR A CA 1
ATOM 836 C C . THR A 1 109 ? -4.869 7.478 14.147 1.00 90.81 109 THR A C 1
ATOM 838 O O . THR A 1 109 ? -5.122 7.177 12.978 1.00 90.81 109 THR A O 1
ATOM 841 N N . ARG A 1 110 ? -4.666 8.749 14.524 1.00 90.00 110 ARG A N 1
ATOM 842 C CA . ARG A 1 110 ? -4.757 9.889 13.604 1.00 90.00 110 ARG A CA 1
ATOM 843 C C . ARG A 1 110 ? -3.759 9.756 12.457 1.00 90.00 110 ARG A C 1
ATOM 845 O O . ARG A 1 110 ? -4.151 9.888 11.299 1.00 90.00 110 ARG A O 1
ATOM 852 N N . PHE A 1 111 ? -2.493 9.464 12.753 1.00 87.25 111 PHE A N 1
ATOM 853 C CA . PHE A 1 111 ? -1.460 9.304 11.729 1.00 87.25 111 PHE A CA 1
ATOM 854 C C . PHE A 1 111 ? -1.690 8.063 10.869 1.00 87.25 111 PHE A C 1
ATOM 856 O O . PHE A 1 111 ? -1.649 8.176 9.643 1.00 87.25 111 PHE A O 1
ATOM 863 N N . ALA A 1 112 ? -2.029 6.925 11.483 1.00 87.50 112 ALA A N 1
ATOM 864 C CA . ALA A 1 112 ? -2.356 5.693 10.769 1.00 87.50 112 ALA A CA 1
ATOM 865 C C . ALA A 1 112 ? -3.555 5.840 9.826 1.00 87.50 112 ALA A C 1
ATOM 867 O O . ALA A 1 112 ? -3.638 5.117 8.839 1.00 87.50 112 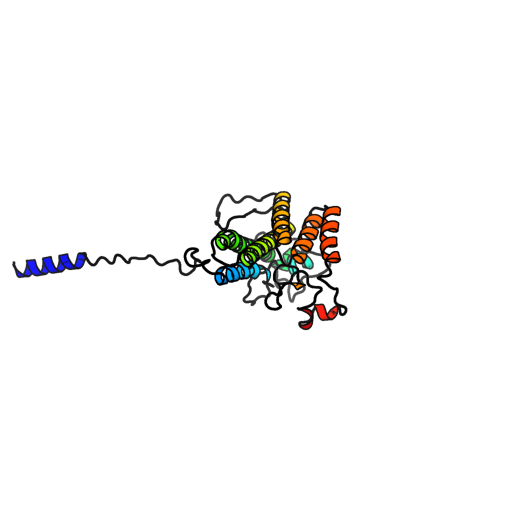ALA A O 1
ATOM 868 N N . TYR A 1 113 ? -4.466 6.776 10.092 1.00 91.75 113 TYR A N 1
ATOM 869 C CA . TYR A 1 113 ? -5.566 7.103 9.192 1.00 91.75 113 TYR A CA 1
ATOM 870 C C . TYR A 1 113 ? -5.137 8.106 8.107 1.00 91.75 113 TYR A C 1
ATOM 872 O O . TYR A 1 113 ? -5.271 7.842 6.911 1.00 91.75 113 TYR A O 1
ATOM 880 N N . GLN A 1 114 ? -4.590 9.257 8.510 1.00 90.31 114 GLN A N 1
ATOM 881 C CA . GLN A 1 114 ? -4.304 10.381 7.611 1.00 90.31 114 GLN A CA 1
ATOM 882 C C . GLN A 1 114 ? -3.285 10.033 6.524 1.00 90.31 114 GLN A C 1
ATOM 884 O O . GLN A 1 114 ? -3.524 10.331 5.353 1.00 90.31 114 GLN A O 1
ATOM 889 N N . VAL A 1 115 ? -2.174 9.378 6.877 1.00 89.06 115 VAL A N 1
ATOM 890 C CA . VAL A 1 115 ? -1.106 9.081 5.907 1.00 89.06 115 VAL A CA 1
ATOM 891 C C . VAL A 1 115 ? -1.596 8.161 4.784 1.00 89.06 115 VAL A C 1
ATOM 893 O O . VAL A 1 115 ? -1.215 8.329 3.626 1.00 89.06 115 VAL A O 1
ATOM 896 N N . GLN A 1 116 ? -2.501 7.230 5.099 1.00 92.38 116 GLN A N 1
ATOM 897 C CA . GLN A 1 116 ? -3.026 6.277 4.123 1.00 92.38 116 GLN A CA 1
ATOM 898 C C . GLN A 1 116 ? -3.912 6.995 3.104 1.00 92.38 116 GLN A C 1
ATOM 900 O O . GLN A 1 116 ? -3.764 6.764 1.909 1.00 92.38 116 GLN A O 1
ATOM 905 N N . TYR A 1 117 ? -4.765 7.929 3.541 1.00 94.19 117 TYR A N 1
ATOM 906 C CA . TYR A 1 117 ? -5.578 8.732 2.619 1.00 94.19 117 TYR A CA 1
ATOM 907 C C . TYR A 1 117 ? -4.762 9.746 1.814 1.00 94.19 117 TYR A C 1
ATOM 909 O O . TYR A 1 117 ? -5.102 10.013 0.661 1.00 94.19 117 TYR A O 1
ATOM 917 N N . VAL A 1 118 ? -3.654 10.260 2.360 1.00 92.19 118 VAL A N 1
ATOM 918 C CA . VAL A 1 118 ? -2.682 11.035 1.571 1.00 92.19 118 VAL A CA 1
ATOM 919 C C . VAL A 1 118 ? -2.096 10.167 0.453 1.00 92.19 118 VAL A C 1
ATOM 921 O O . VAL A 1 118 ? -2.061 10.606 -0.698 1.00 92.19 118 VAL A O 1
ATOM 924 N N . GLY A 1 119 ? -1.689 8.933 0.765 1.00 93.44 119 GLY A N 1
ATOM 925 C CA . GLY A 1 119 ? -1.233 7.947 -0.217 1.00 93.44 119 GLY A CA 1
ATOM 926 C C . GLY A 1 119 ? -2.284 7.632 -1.278 1.00 93.44 119 GLY A C 1
ATOM 927 O O . GLY A 1 119 ? -2.019 7.788 -2.469 1.00 93.44 119 GLY A O 1
ATOM 928 N N . ILE A 1 120 ? -3.506 7.297 -0.857 1.00 96.94 120 ILE A N 1
ATOM 929 C CA . ILE A 1 120 ? -4.641 7.010 -1.748 1.00 96.94 120 ILE A CA 1
ATOM 930 C C . ILE A 1 120 ? -4.915 8.183 -2.689 1.00 96.94 120 ILE A C 1
ATOM 932 O O . ILE A 1 120 ? -5.092 7.972 -3.885 1.00 96.94 120 ILE A O 1
ATOM 936 N N . ARG A 1 121 ? -4.886 9.427 -2.196 1.00 94.62 121 ARG A N 1
ATOM 937 C CA . ARG A 1 121 ? -5.094 10.596 -3.057 1.00 94.62 121 ARG A CA 1
ATOM 938 C C . ARG A 1 121 ? -4.006 10.726 -4.124 1.00 94.62 121 ARG A C 1
ATOM 940 O O . ARG A 1 121 ? -4.323 11.008 -5.276 1.00 94.62 121 ARG A O 1
ATOM 947 N N . ARG A 1 122 ? -2.734 10.525 -3.764 1.00 94.69 122 ARG A N 1
ATOM 948 C CA . ARG A 1 122 ? -1.616 10.570 -4.727 1.00 94.69 122 ARG A CA 1
ATOM 949 C C . ARG A 1 122 ? -1.719 9.457 -5.764 1.00 94.69 122 ARG A C 1
ATOM 951 O O . ARG A 1 122 ? -1.466 9.697 -6.938 1.00 94.69 122 ARG A O 1
ATOM 958 N N . VAL A 1 123 ? -2.151 8.273 -5.340 1.00 97.88 123 VAL A N 1
ATOM 959 C CA . VAL A 1 123 ? -2.453 7.168 -6.247 1.00 97.88 123 VAL A CA 1
ATOM 960 C C . VAL A 1 123 ? -3.591 7.525 -7.203 1.00 97.88 123 VAL A C 1
ATOM 962 O O . VAL A 1 123 ? -3.435 7.341 -8.405 1.00 97.88 123 VAL A O 1
ATOM 965 N N . ASN A 1 124 ? -4.712 8.054 -6.708 1.00 97.75 124 ASN A N 1
ATOM 966 C CA . ASN A 1 124 ? -5.847 8.403 -7.563 1.00 97.75 124 ASN A CA 1
ATOM 967 C C . ASN A 1 124 ? -5.464 9.491 -8.581 1.00 97.75 124 ASN A C 1
ATOM 969 O O . ASN A 1 124 ? -5.776 9.343 -9.756 1.00 97.75 124 ASN A O 1
ATOM 973 N N . LEU A 1 125 ? -4.680 10.501 -8.176 1.00 95.44 125 LEU A N 1
ATOM 974 C CA . LEU A 1 125 ? -4.114 11.484 -9.109 1.00 95.44 125 LEU A CA 1
ATOM 975 C C . LEU A 1 125 ? -3.280 10.818 -10.213 1.00 95.44 125 LEU A C 1
ATOM 977 O O . LEU A 1 125 ? -3.449 11.142 -11.386 1.00 95.44 125 LEU A O 1
ATOM 981 N N . ALA A 1 126 ? -2.405 9.875 -9.861 1.00 96.44 126 ALA A N 1
ATOM 982 C CA . ALA A 1 126 ? -1.606 9.153 -10.846 1.00 96.44 126 ALA A CA 1
ATOM 983 C C . ALA A 1 126 ? -2.480 8.319 -11.801 1.00 96.44 126 ALA A C 1
ATOM 985 O O . ALA A 1 126 ? -2.264 8.351 -13.010 1.00 96.44 126 ALA A O 1
ATOM 986 N N . LEU A 1 127 ? -3.484 7.609 -11.279 1.00 97.81 127 LEU A N 1
ATOM 987 C CA . LEU A 1 127 ? -4.395 6.781 -12.076 1.00 97.81 127 LEU A CA 1
ATOM 988 C C . LEU A 1 127 ? -5.263 7.597 -13.040 1.00 97.81 127 LEU A C 1
ATOM 990 O O . LEU A 1 127 ? -5.606 7.092 -14.105 1.00 97.81 127 LEU A O 1
ATOM 994 N N . GLU A 1 128 ? -5.606 8.830 -12.678 1.00 96.50 128 GLU A N 1
ATOM 995 C CA . GLU A 1 128 ? -6.414 9.726 -13.507 1.00 96.50 128 GLU A CA 1
ATOM 996 C C . GLU A 1 128 ? -5.589 10.458 -14.572 1.00 96.50 128 GLU A C 1
ATOM 998 O O . GLU A 1 128 ? -6.068 10.624 -15.689 1.00 96.50 128 GLU A O 1
ATOM 1003 N N . ASN A 1 129 ? -4.350 10.861 -14.257 1.00 95.38 129 ASN A N 1
ATOM 1004 C CA . ASN A 1 129 ? -3.570 11.762 -15.118 1.00 95.38 129 ASN A CA 1
ATOM 1005 C C . ASN A 1 129 ? -2.474 11.069 -15.945 1.00 95.38 129 ASN A C 1
ATOM 1007 O O . ASN A 1 129 ? -2.154 11.518 -17.039 1.00 95.38 129 ASN A O 1
ATOM 1011 N N . ILE A 1 130 ? -1.886 9.959 -15.482 1.00 96.56 130 ILE A N 1
ATOM 1012 C CA . ILE A 1 130 ? -0.877 9.230 -16.278 1.00 96.56 130 ILE A CA 1
ATOM 1013 C C . ILE A 1 130 ? -1.426 8.692 -17.616 1.00 96.56 130 ILE A C 1
ATOM 1015 O O . ILE A 1 130 ? -0.670 8.703 -18.591 1.00 96.56 130 ILE A O 1
ATOM 1019 N N . PRO A 1 131 ? -2.694 8.238 -17.735 1.00 97.12 131 PRO A N 1
ATOM 1020 C CA . PRO A 1 131 ? -3.204 7.712 -19.002 1.00 97.12 131 PRO A CA 1
ATOM 1021 C C . PRO A 1 131 ? -3.132 8.691 -20.183 1.00 97.12 131 PRO A C 1
ATOM 1023 O O . PRO A 1 131 ? -2.989 8.234 -21.317 1.00 97.12 131 PRO A O 1
ATOM 1026 N N . SER A 1 132 ? -3.204 10.006 -19.937 1.00 95.19 132 SER A N 1
ATOM 1027 C CA . SER A 1 132 ? -3.143 11.040 -20.981 1.00 95.19 132 SER A CA 1
ATOM 1028 C C . SER A 1 132 ? -1.725 11.426 -21.409 1.00 95.19 132 SER A C 1
ATOM 1030 O O . SER A 1 132 ? -1.574 12.169 -22.374 1.00 95.19 132 SER A O 1
ATOM 1032 N N . ILE A 1 133 ? -0.689 10.938 -20.720 1.00 94.81 133 ILE A N 1
ATOM 1033 C CA . ILE A 1 133 ? 0.710 11.239 -21.047 1.00 94.81 133 ILE A CA 1
ATOM 1034 C C . ILE A 1 133 ? 1.130 10.463 -22.300 1.00 94.81 133 ILE A C 1
ATOM 1036 O O . ILE A 1 133 ? 0.959 9.241 -22.372 1.00 94.81 133 ILE A O 1
ATOM 1040 N N . ASP A 1 134 ? 1.744 11.147 -23.265 1.00 95.25 134 ASP A N 1
ATOM 1041 C CA . ASP A 1 134 ? 2.417 10.493 -24.390 1.00 95.25 134 ASP A CA 1
ATOM 1042 C C . ASP A 1 134 ? 3.793 9.966 -23.943 1.00 95.25 134 ASP A C 1
ATOM 1044 O O . ASP A 1 134 ? 4.704 10.727 -23.610 1.00 95.25 134 ASP A O 1
ATOM 1048 N N . MET A 1 135 ? 3.916 8.643 -23.835 1.00 96.31 135 MET A N 1
ATOM 1049 C CA . MET A 1 135 ? 5.103 7.940 -23.345 1.00 96.31 135 MET A CA 1
ATOM 1050 C C . MET A 1 135 ? 5.038 6.462 -23.738 1.00 96.31 135 MET A C 1
ATOM 1052 O O . MET A 1 135 ? 4.002 5.985 -24.192 1.00 96.31 135 MET A O 1
ATOM 1056 N N . ASP A 1 136 ? 6.121 5.725 -23.487 1.00 97.56 136 ASP A N 1
ATOM 1057 C CA . ASP A 1 136 ? 6.163 4.275 -23.684 1.00 97.56 136 ASP A CA 1
ATOM 1058 C C . ASP A 1 136 ? 5.003 3.555 -22.967 1.00 97.56 136 ASP A C 1
ATOM 1060 O O . ASP A 1 136 ? 4.817 3.685 -21.752 1.00 97.56 136 ASP A O 1
ATOM 1064 N N . ASP A 1 137 ? 4.227 2.781 -23.728 1.00 97.44 137 ASP A N 1
ATOM 1065 C CA . ASP A 1 137 ? 3.000 2.145 -23.241 1.00 97.44 137 ASP A CA 1
ATOM 1066 C C . ASP A 1 137 ? 3.272 1.048 -22.207 1.00 97.44 137 ASP A C 1
ATOM 1068 O O . ASP A 1 137 ? 2.486 0.870 -21.268 1.00 97.44 137 ASP A O 1
ATOM 1072 N N . ALA A 1 138 ? 4.394 0.331 -22.324 1.00 95.81 138 ALA A N 1
ATOM 1073 C CA . ALA A 1 138 ? 4.772 -0.683 -21.345 1.00 95.81 138 ALA A CA 1
ATOM 1074 C C . ALA A 1 138 ? 5.104 -0.029 -19.996 1.00 95.81 138 ALA A C 1
ATOM 1076 O O . ALA A 1 138 ? 4.613 -0.462 -18.948 1.00 95.81 138 ALA A O 1
ATOM 1077 N N . LEU A 1 139 ? 5.867 1.065 -20.017 1.00 95.69 139 LEU A N 1
ATOM 1078 C CA . LEU A 1 139 ? 6.197 1.851 -18.836 1.00 95.69 139 LEU A CA 1
ATOM 1079 C C . LEU A 1 139 ? 4.957 2.503 -18.214 1.00 95.69 139 LEU A C 1
ATOM 1081 O O . LEU A 1 139 ? 4.790 2.448 -16.995 1.00 95.69 139 LEU A O 1
ATOM 1085 N N . LYS A 1 140 ? 4.063 3.065 -19.035 1.00 97.94 140 LYS A N 1
ATOM 1086 C CA . LYS A 1 140 ? 2.784 3.642 -18.597 1.00 97.94 140 LYS A CA 1
ATOM 1087 C C . LYS A 1 140 ? 1.926 2.603 -17.881 1.00 97.94 140 LYS A C 1
ATOM 1089 O O . LYS A 1 140 ? 1.473 2.830 -16.760 1.00 97.94 140 LYS A O 1
ATOM 1094 N N . THR A 1 141 ? 1.755 1.434 -18.494 1.00 98.12 141 THR A N 1
ATOM 1095 C CA . THR A 1 141 ? 0.962 0.338 -17.924 1.00 98.12 141 THR A CA 1
ATOM 1096 C C . THR A 1 141 ? 1.584 -0.155 -16.615 1.00 98.12 141 THR A C 1
ATOM 1098 O O . THR A 1 141 ? 0.869 -0.335 -15.628 1.00 98.12 141 THR A O 1
ATOM 1101 N N . ARG A 1 142 ? 2.920 -0.278 -16.555 1.00 97.50 142 ARG A N 1
ATOM 1102 C CA . ARG A 1 142 ? 3.653 -0.608 -15.322 1.00 97.50 142 ARG A CA 1
ATOM 1103 C C . ARG A 1 142 ? 3.396 0.415 -14.213 1.00 97.50 142 ARG A C 1
ATOM 1105 O O . ARG A 1 142 ? 3.075 0.023 -13.097 1.00 97.50 142 ARG A O 1
ATOM 1112 N N . TYR A 1 143 ? 3.472 1.710 -14.509 1.00 98.00 143 TYR A N 1
ATOM 1113 C CA . TYR A 1 143 ? 3.204 2.776 -13.539 1.00 98.00 143 TYR A CA 1
ATOM 1114 C C . TYR A 1 143 ? 1.772 2.749 -13.000 1.00 98.00 143 TYR A C 1
ATOM 1116 O O . TYR A 1 143 ? 1.570 2.854 -11.790 1.00 98.00 143 TYR A O 1
ATOM 1124 N N . LEU A 1 144 ? 0.777 2.521 -13.856 1.00 98.62 144 LEU A N 1
ATOM 1125 C CA . LEU A 1 144 ? -0.610 2.361 -13.414 1.00 98.62 144 LEU A CA 1
ATOM 1126 C C . LEU A 1 144 ? -0.799 1.107 -12.542 1.00 98.62 144 LEU A C 1
ATOM 1128 O O . LEU A 1 144 ? -1.572 1.134 -11.584 1.00 98.62 144 LEU A O 1
ATOM 1132 N N . ALA A 1 145 ? -0.084 0.020 -12.832 1.00 98.75 145 ALA A N 1
ATOM 1133 C CA . ALA A 1 145 ? -0.093 -1.190 -12.013 1.00 98.75 145 ALA A CA 1
ATOM 1134 C C . ALA A 1 145 ? 0.560 -0.971 -10.635 1.00 98.75 145 ALA A C 1
ATOM 1136 O O . ALA A 1 145 ? -0.005 -1.374 -9.619 1.00 98.75 145 ALA A O 1
ATOM 1137 N N . GLU A 1 146 ? 1.697 -0.270 -10.581 1.00 98.44 146 GLU A N 1
ATOM 1138 C CA . GLU A 1 146 ? 2.341 0.142 -9.326 1.00 98.44 146 GLU A CA 1
ATOM 1139 C C . GLU A 1 146 ? 1.403 1.020 -8.482 1.00 98.44 146 GLU A C 1
ATOM 1141 O O . GLU A 1 146 ? 1.244 0.789 -7.284 1.00 98.44 146 GLU A O 1
ATOM 1146 N N . ALA A 1 147 ? 0.713 1.978 -9.110 1.00 98.62 147 ALA A N 1
ATOM 1147 C CA . ALA A 1 147 ? -0.277 2.814 -8.439 1.00 98.62 147 ALA A CA 1
ATOM 1148 C C . ALA A 1 147 ? -1.409 1.970 -7.823 1.00 98.62 147 ALA A C 1
ATOM 1150 O O . ALA A 1 147 ? -1.708 2.116 -6.638 1.00 98.62 147 ALA A O 1
ATOM 1151 N N . LYS A 1 148 ? -1.998 1.031 -8.577 1.00 98.88 148 LYS A N 1
ATOM 1152 C CA . LYS A 1 148 ? -3.040 0.121 -8.059 1.00 98.88 148 LYS A CA 1
ATOM 1153 C C . LYS A 1 148 ? -2.544 -0.716 -6.883 1.00 98.88 148 LYS A C 1
ATOM 1155 O O . LYS A 1 148 ? -3.228 -0.779 -5.862 1.00 98.88 148 LYS A O 1
ATOM 1160 N N . PHE A 1 149 ? -1.347 -1.295 -6.986 1.00 98.88 149 PHE A N 1
ATOM 1161 C CA . PHE A 1 149 ? -0.730 -2.016 -5.872 1.00 98.88 149 PHE A CA 1
ATOM 1162 C C . PHE A 1 149 ? -0.641 -1.135 -4.618 1.00 98.88 149 PHE A C 1
ATOM 1164 O O . PHE A 1 149 ? -1.062 -1.556 -3.540 1.00 98.88 149 PHE A O 1
ATOM 1171 N N . MET A 1 150 ? -0.177 0.110 -4.761 1.00 98.44 150 MET A N 1
ATOM 1172 C CA . MET A 1 150 ? -0.087 1.046 -3.641 1.00 98.44 150 MET A CA 1
ATOM 1173 C C . MET A 1 150 ? -1.460 1.402 -3.059 1.00 98.44 150 MET A C 1
ATOM 1175 O O . MET A 1 150 ? -1.600 1.430 -1.837 1.00 98.44 150 MET A O 1
ATOM 1179 N N . ARG A 1 151 ? -2.508 1.593 -3.879 1.00 98.75 151 ARG A N 1
ATOM 1180 C CA . ARG A 1 151 ? -3.879 1.797 -3.362 1.00 98.75 151 ARG A CA 1
ATOM 1181 C C . ARG A 1 151 ? -4.330 0.624 -2.501 1.00 98.75 151 ARG A C 1
ATOM 1183 O O . ARG A 1 151 ? -4.837 0.828 -1.399 1.00 98.75 151 ARG A O 1
ATOM 1190 N N . ALA A 1 152 ? -4.113 -0.594 -2.987 1.00 98.75 152 ALA A N 1
ATOM 1191 C CA . ALA A 1 152 ? -4.413 -1.812 -2.250 1.00 98.75 152 ALA A CA 1
ATOM 1192 C C . ALA A 1 152 ? -3.600 -1.922 -0.952 1.00 98.75 152 ALA A C 1
ATOM 1194 O O . ALA A 1 152 ? -4.152 -2.330 0.071 1.00 98.75 152 ALA A O 1
ATOM 1195 N N . TRP A 1 153 ? -2.326 -1.524 -0.958 1.00 97.69 153 TRP A N 1
ATOM 1196 C CA . TRP A 1 153 ? -1.485 -1.470 0.239 1.00 97.69 153 TRP A CA 1
ATOM 1197 C C . TRP A 1 153 ? -2.063 -0.514 1.295 1.00 97.69 153 TRP A C 1
ATOM 1199 O O . TRP A 1 153 ? -2.284 -0.919 2.440 1.00 97.69 153 TRP A O 1
ATOM 1209 N N . TYR A 1 154 ? -2.412 0.714 0.895 1.00 97.56 154 TYR A N 1
ATOM 1210 C CA . TYR A 1 154 ? -3.012 1.715 1.783 1.00 97.56 154 TYR A CA 1
ATOM 1211 C C . TYR A 1 154 ? -4.370 1.263 2.344 1.00 97.56 154 TYR A C 1
ATOM 1213 O O . TYR A 1 154 ? -4.632 1.389 3.542 1.00 97.56 154 TYR A O 1
ATOM 1221 N N . TYR A 1 155 ? -5.231 0.672 1.511 1.00 98.50 155 TYR A N 1
ATOM 1222 C CA . TYR A 1 155 ? -6.509 0.136 1.982 1.00 98.50 155 TYR A CA 1
ATOM 1223 C C . TYR A 1 155 ? -6.353 -1.087 2.883 1.00 98.50 155 TYR A C 1
ATOM 1225 O O . TYR A 1 155 ? -7.097 -1.212 3.854 1.00 98.50 155 TYR A O 1
ATOM 1233 N N . SER A 1 156 ? -5.376 -1.958 2.618 1.00 97.25 156 SER A N 1
ATOM 1234 C CA . SER A 1 156 ? -5.080 -3.120 3.470 1.00 97.25 156 SER A CA 1
ATOM 1235 C C . SER A 1 156 ? -4.675 -2.693 4.878 1.00 97.25 156 SER A C 1
ATOM 1237 O O . SER A 1 156 ? -5.014 -3.341 5.862 1.00 97.25 156 SER A O 1
ATOM 1239 N N . ASN A 1 157 ? -3.954 -1.587 4.993 1.00 94.88 157 ASN A N 1
ATOM 1240 C CA . ASN A 1 157 ? -3.614 -0.962 6.262 1.00 94.88 157 ASN A CA 1
ATOM 1241 C C . ASN A 1 157 ? -4.858 -0.393 6.966 1.00 94.88 157 ASN A C 1
ATOM 1243 O O . ASN A 1 157 ? -5.150 -0.742 8.110 1.00 94.88 157 ASN A O 1
ATOM 1247 N N . LEU A 1 158 ? -5.656 0.409 6.262 1.00 96.50 158 LEU A N 1
ATOM 1248 C CA . LEU A 1 158 ? -6.876 0.997 6.820 1.00 96.50 158 LEU A CA 1
ATOM 1249 C C . LEU A 1 158 ? -7.876 -0.057 7.321 1.00 96.50 158 LEU A C 1
ATOM 1251 O O . LEU A 1 158 ? -8.328 0.021 8.462 1.00 96.50 158 LEU A O 1
ATOM 1255 N N . VAL A 1 159 ? -8.200 -1.060 6.502 1.00 97.50 159 VAL A N 1
ATOM 1256 C CA . VAL A 1 159 ? -9.232 -2.056 6.833 1.00 97.50 159 VAL A CA 1
ATOM 1257 C C . VAL A 1 159 ? -8.831 -2.943 8.013 1.00 97.50 159 VAL A C 1
ATOM 1259 O O . VAL A 1 159 ? -9.687 -3.336 8.805 1.00 97.50 159 VAL A O 1
ATOM 1262 N N . ARG A 1 160 ? -7.530 -3.225 8.176 1.00 93.81 160 ARG A N 1
ATOM 1263 C CA . ARG A 1 160 ? -7.015 -4.030 9.294 1.00 93.81 160 ARG A CA 1
ATOM 1264 C C . ARG A 1 160 ? -7.092 -3.299 10.630 1.00 93.81 160 ARG A C 1
ATOM 1266 O O . ARG A 1 160 ? -7.350 -3.946 11.636 1.00 93.81 160 ARG A O 1
ATOM 1273 N N . THR A 1 161 ? -6.892 -1.981 10.631 1.00 92.12 161 THR A N 1
ATOM 1274 C CA . THR A 1 161 ? -6.945 -1.173 11.862 1.00 92.12 161 THR A CA 1
ATOM 1275 C C . THR A 1 161 ? -8.364 -0.730 12.203 1.00 92.12 161 THR A C 1
ATOM 1277 O O . THR A 1 161 ? -8.766 -0.777 13.359 1.00 92.12 161 THR A O 1
ATOM 1280 N N . PHE A 1 162 ? -9.139 -0.293 11.208 1.00 95.12 162 PHE A N 1
ATOM 1281 C CA . PHE A 1 162 ? -10.398 0.428 11.436 1.00 95.12 162 PHE A CA 1
ATOM 1282 C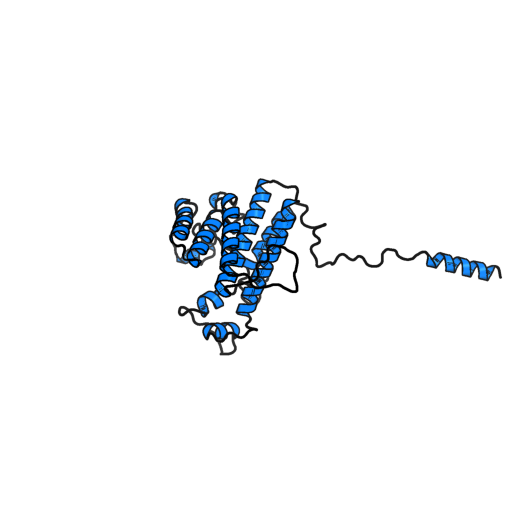 C . PHE A 1 162 ? -11.651 -0.352 11.010 1.00 95.12 162 PHE A C 1
ATOM 1284 O O . PHE A 1 162 ? -12.771 0.092 11.278 1.00 95.12 162 PHE A O 1
ATOM 1291 N N . GLY A 1 163 ? -11.497 -1.502 10.348 1.00 96.75 163 GLY A N 1
ATOM 1292 C CA . GLY A 1 163 ? -12.612 -2.228 9.746 1.00 96.75 163 GLY A CA 1
ATOM 1293 C C . GLY A 1 163 ? -13.213 -1.439 8.584 1.00 96.75 163 GLY A C 1
ATOM 1294 O O . GLY A 1 163 ? -12.553 -1.207 7.575 1.00 96.75 163 GLY A O 1
ATOM 1295 N N . ASP A 1 164 ? -14.470 -1.025 8.716 1.00 98.25 164 ASP A N 1
ATOM 1296 C CA . ASP A 1 164 ? -15.154 -0.236 7.689 1.00 98.25 164 ASP A CA 1
ATOM 1297 C C . ASP A 1 164 ? -14.504 1.149 7.552 1.00 98.25 164 ASP A C 1
ATOM 1299 O O . ASP A 1 164 ? -14.279 1.841 8.546 1.00 98.25 164 ASP A O 1
ATOM 1303 N N . VAL A 1 165 ? -14.233 1.598 6.330 1.00 97.75 165 VAL A N 1
ATOM 1304 C CA . VAL A 1 165 ? -13.591 2.896 6.056 1.00 97.75 165 VAL A CA 1
ATOM 1305 C C . VAL A 1 165 ? -14.145 3.499 4.766 1.00 97.75 165 VAL A C 1
ATOM 1307 O O . VAL A 1 165 ? -14.699 2.766 3.953 1.00 97.75 165 VAL A O 1
ATOM 1310 N N . PRO A 1 166 ? -14.058 4.818 4.548 1.00 97.25 166 PRO A N 1
ATOM 1311 C CA . PRO A 1 166 ? -14.391 5.413 3.257 1.00 97.25 166 PRO A CA 1
ATOM 1312 C C . PRO A 1 166 ? -13.637 4.813 2.059 1.00 97.25 166 PRO A C 1
ATOM 1314 O O . PRO A 1 166 ? -12.407 4.772 2.027 1.00 97.25 166 PRO A O 1
ATOM 1317 N N . LEU A 1 167 ? -14.375 4.405 1.027 1.00 97.62 167 LEU A N 1
ATOM 1318 C CA . LEU A 1 167 ? -13.802 3.983 -0.249 1.00 97.62 167 LEU A CA 1
ATOM 1319 C C . LEU A 1 167 ? -13.749 5.172 -1.220 1.00 97.62 167 LEU A C 1
ATOM 1321 O O . LEU A 1 167 ? -14.772 5.620 -1.725 1.00 97.62 167 LEU A O 1
ATOM 1325 N N . ILE A 1 168 ? -12.548 5.686 -1.475 1.00 96.62 168 ILE A N 1
ATOM 1326 C CA . ILE A 1 168 ? -12.266 6.885 -2.268 1.00 96.62 168 ILE A CA 1
ATOM 1327 C C . ILE A 1 168 ? -11.389 6.474 -3.452 1.00 96.62 168 ILE A C 1
ATOM 1329 O O . ILE A 1 168 ? -10.190 6.232 -3.312 1.00 96.62 168 ILE A O 1
ATOM 1333 N N . LEU A 1 169 ? -11.997 6.400 -4.635 1.00 96.88 169 LEU A N 1
ATOM 1334 C CA . LEU A 1 169 ? -11.336 5.969 -5.876 1.00 96.88 169 LEU A CA 1
ATOM 1335 C C . LEU A 1 169 ? -11.092 7.112 -6.870 1.00 96.88 169 LEU A C 1
ATOM 1337 O O . LEU A 1 169 ? -10.625 6.850 -7.973 1.00 96.88 169 LEU A O 1
ATOM 1341 N N . SER A 1 170 ? -11.402 8.344 -6.459 1.00 94.12 170 SER A N 1
ATOM 1342 C CA . SER A 1 170 ? -11.188 9.589 -7.203 1.00 94.12 170 SER A CA 1
ATOM 1343 C C . SER A 1 170 ? -10.196 10.499 -6.464 1.00 94.12 170 SER A C 1
ATOM 1345 O O . SER A 1 170 ? -10.029 10.380 -5.243 1.00 94.12 170 SER A O 1
ATOM 1347 N N . SER A 1 171 ? -9.501 11.384 -7.180 1.00 90.75 171 SER A N 1
ATOM 1348 C CA . SER A 1 171 ? -8.653 12.431 -6.594 1.00 90.75 171 SER A CA 1
ATOM 1349 C C . SER A 1 171 ? -9.437 13.645 -6.078 1.00 90.75 171 SER A C 1
ATOM 1351 O O . SER A 1 171 ? -8.884 14.463 -5.322 1.00 90.75 171 SER A O 1
ATOM 1353 N N . GLU A 1 172 ? -10.717 13.744 -6.452 1.00 88.19 172 GLU A N 1
ATOM 1354 C CA . GLU A 1 172 ? -11.627 14.802 -6.031 1.00 88.19 172 GLU A CA 1
ATOM 1355 C C . GLU A 1 172 ? -11.816 14.779 -4.509 1.00 88.19 172 GLU A C 1
ATOM 1357 O O . GLU A 1 172 ? -12.103 13.748 -3.895 1.00 88.19 172 GLU A O 1
ATOM 1362 N N . ILE A 1 173 ? -11.649 15.944 -3.881 1.00 82.19 173 ILE A N 1
ATOM 1363 C CA . ILE A 1 173 ? -11.788 16.080 -2.432 1.00 82.19 173 ILE A CA 1
ATOM 1364 C C . ILE A 1 173 ? -13.260 16.309 -2.103 1.00 82.19 173 ILE A C 1
ATOM 1366 O O . ILE A 1 173 ? -13.769 17.424 -2.202 1.00 82.19 173 ILE A O 1
ATOM 1370 N N . GLN A 1 174 ? -13.925 15.257 -1.637 1.00 80.25 174 GLN A N 1
ATOM 1371 C CA . GLN A 1 174 ? -15.254 15.369 -1.046 1.00 80.25 174 GLN A CA 1
ATOM 1372 C C . GLN A 1 174 ? -15.133 15.754 0.431 1.00 80.25 174 GLN A C 1
ATOM 1374 O O . GLN A 1 174 ? -14.594 15.006 1.245 1.00 80.25 174 GLN A O 1
ATOM 1379 N N . THR A 1 175 ? -15.628 16.938 0.787 1.00 77.06 175 THR A N 1
ATOM 1380 C CA . THR A 1 175 ? -15.558 17.469 2.161 1.00 77.06 175 THR A CA 1
ATOM 1381 C C . THR A 1 175 ? -16.779 17.121 3.011 1.00 77.06 175 THR A C 1
ATOM 1383 O O . THR A 1 175 ? -16.748 17.290 4.227 1.00 77.06 175 THR A O 1
ATOM 1386 N N . THR A 1 176 ? -17.856 16.624 2.398 1.00 80.81 176 THR A N 1
ATOM 1387 C CA . THR A 1 176 ? -19.107 16.260 3.078 1.00 80.81 176 THR A CA 1
ATOM 1388 C C . THR A 1 176 ? -19.682 14.971 2.492 1.00 80.81 176 THR A C 1
ATOM 1390 O O . THR A 1 176 ? -19.370 14.608 1.362 1.00 80.81 176 THR A O 1
ATOM 1393 N N . GLY A 1 177 ? -20.495 14.250 3.271 1.00 78.75 177 GLY A N 1
ATOM 1394 C CA . GLY A 1 177 ? -21.211 13.058 2.791 1.00 78.75 177 GLY A CA 1
ATOM 1395 C C . GLY A 1 177 ? -20.372 11.783 2.632 1.00 78.75 177 GLY A C 1
ATOM 1396 O O . GLY A 1 177 ? -20.895 10.770 2.172 1.00 78.75 177 GLY A O 1
ATOM 1397 N N . VAL A 1 178 ? -19.099 11.793 3.038 1.00 87.81 178 VAL A N 1
ATOM 1398 C CA . VAL A 1 178 ? -18.224 10.618 2.948 1.00 87.81 178 VAL A CA 1
ATOM 1399 C C . VAL A 1 178 ? -18.599 9.604 4.033 1.00 87.81 178 VAL A C 1
ATOM 1401 O O . VAL A 1 178 ? -18.340 9.810 5.219 1.00 87.81 178 VAL A O 1
ATOM 1404 N N . SER A 1 179 ? -19.225 8.502 3.624 1.00 93.25 179 SER A N 1
ATOM 1405 C CA . SER A 1 179 ? -19.654 7.424 4.520 1.00 93.25 179 SER A CA 1
ATOM 1406 C C . SER A 1 179 ? -18.632 6.286 4.583 1.00 93.25 179 SER A C 1
ATOM 1408 O O . SER A 1 179 ? -17.830 6.076 3.670 1.00 93.25 179 SER A O 1
ATOM 1410 N N . ARG A 1 180 ? -18.648 5.533 5.690 1.00 96.62 180 ARG A N 1
ATOM 1411 C CA . ARG A 1 180 ? -17.828 4.324 5.829 1.00 96.62 180 ARG A CA 1
ATOM 1412 C C . ARG A 1 180 ? -18.395 3.236 4.923 1.00 96.62 180 ARG A C 1
ATOM 1414 O O . ARG A 1 180 ? -19.585 2.940 4.966 1.00 96.62 180 ARG A O 1
ATOM 1421 N N . THR A 1 181 ? -17.530 2.639 4.118 1.00 98.12 181 THR A N 1
ATOM 1422 C CA . THR A 1 181 ? -17.852 1.509 3.254 1.00 98.12 181 THR A CA 1
ATOM 1423 C C . THR A 1 181 ? -17.562 0.201 4.004 1.00 98.12 181 THR A C 1
ATOM 1425 O O . THR A 1 181 ? -16.517 0.109 4.658 1.00 98.12 181 THR A O 1
ATOM 1428 N N . PRO A 1 182 ? -18.445 -0.817 3.933 1.00 98.44 182 PRO A N 1
ATOM 1429 C CA . PRO A 1 182 ? -18.229 -2.088 4.616 1.00 98.44 182 PRO A CA 1
ATOM 1430 C C . PRO A 1 182 ? -16.894 -2.736 4.245 1.00 98.44 182 PRO A C 1
ATOM 1432 O O . PRO A 1 182 ? -16.531 -2.789 3.067 1.00 98.44 182 PRO A O 1
ATOM 1435 N N . LYS A 1 183 ? -16.201 -3.325 5.225 1.00 98.12 183 LYS A N 1
ATOM 1436 C CA . LYS A 1 183 ? -14.885 -3.961 5.046 1.00 98.12 183 LYS A CA 1
ATOM 1437 C C . LYS A 1 183 ? -14.842 -4.957 3.887 1.00 98.12 183 LYS A C 1
ATOM 1439 O O . LYS A 1 183 ? -13.836 -5.050 3.197 1.00 98.12 183 LYS A O 1
ATOM 1444 N N . ALA A 1 184 ? -15.937 -5.677 3.637 1.00 98.19 184 ALA A N 1
ATOM 1445 C CA . ALA A 1 184 ? -16.029 -6.641 2.542 1.00 98.19 184 ALA A CA 1
ATOM 1446 C C . ALA A 1 184 ? -15.855 -5.973 1.166 1.00 98.19 184 ALA A C 1
ATOM 1448 O O . ALA A 1 184 ? -15.180 -6.518 0.298 1.00 98.19 184 ALA A O 1
ATOM 1449 N N . GLN A 1 185 ? -16.407 -4.771 0.982 1.00 98.62 185 GLN A N 1
ATOM 1450 C CA . GLN A 1 185 ? -16.249 -3.999 -0.253 1.00 98.62 185 GLN A CA 1
ATOM 1451 C C . GLN A 1 185 ? -14.845 -3.387 -0.357 1.00 98.62 185 GLN A C 1
ATOM 1453 O O . GLN A 1 185 ? -14.288 -3.327 -1.450 1.00 98.62 185 GLN A O 1
ATOM 1458 N N . ILE A 1 186 ? -14.231 -3.014 0.774 1.00 98.81 186 ILE A N 1
ATOM 1459 C CA . ILE A 1 186 ? -12.822 -2.592 0.804 1.00 98.81 186 ILE A CA 1
ATOM 1460 C C . ILE A 1 186 ? -11.907 -3.732 0.343 1.00 98.81 186 ILE A C 1
ATOM 1462 O O . ILE A 1 186 ? -11.071 -3.531 -0.534 1.00 98.81 186 ILE A O 1
ATOM 1466 N N . TYR A 1 187 ? -12.104 -4.949 0.860 1.00 98.75 187 TYR A N 1
ATOM 1467 C CA . TYR A 1 187 ? -11.359 -6.124 0.405 1.00 98.75 187 TYR A CA 1
ATOM 1468 C C . TYR A 1 187 ? -11.612 -6.460 -1.067 1.00 98.75 187 TYR A C 1
ATOM 1470 O O . TYR A 1 187 ? -10.665 -6.800 -1.772 1.00 98.75 187 TYR A O 1
ATOM 1478 N N . ALA A 1 188 ? -12.846 -6.316 -1.559 1.00 98.75 188 ALA A N 1
ATOM 1479 C CA . ALA A 1 188 ? -13.138 -6.501 -2.979 1.00 98.75 188 ALA A CA 1
ATOM 1480 C C . ALA A 1 188 ? -12.328 -5.530 -3.857 1.00 98.75 188 ALA A C 1
ATOM 1482 O O . ALA A 1 188 ? -11.748 -5.946 -4.862 1.00 98.75 188 ALA A O 1
ATOM 1483 N N . GLN A 1 189 ? -12.213 -4.261 -3.449 1.00 98.88 189 GLN A N 1
ATOM 1484 C CA . GLN A 1 189 ? -11.369 -3.291 -4.146 1.00 98.88 189 GLN A CA 1
ATOM 1485 C C . GLN A 1 189 ? -9.877 -3.645 -4.052 1.00 98.88 189 GLN A C 1
ATOM 1487 O O . GLN A 1 189 ? -9.183 -3.582 -5.065 1.00 98.88 189 GLN A O 1
ATOM 1492 N N . ILE A 1 190 ? -9.385 -4.046 -2.872 1.00 98.94 190 ILE A N 1
ATOM 1493 C CA . ILE A 1 190 ? -7.993 -4.490 -2.680 1.00 98.94 190 ILE A CA 1
ATOM 1494 C C . ILE A 1 190 ? -7.670 -5.644 -3.639 1.00 98.94 190 ILE A C 1
ATOM 1496 O O . ILE A 1 190 ? -6.665 -5.599 -4.344 1.00 98.94 190 ILE A O 1
ATOM 1500 N N . ILE A 1 191 ? -8.536 -6.658 -3.706 1.00 98.88 191 ILE A N 1
ATOM 1501 C CA . ILE A 1 191 ? -8.353 -7.820 -4.584 1.00 98.88 191 ILE A CA 1
ATOM 1502 C C . ILE A 1 191 ? -8.352 -7.399 -6.054 1.00 98.88 191 ILE A C 1
ATOM 1504 O O . ILE A 1 191 ? -7.498 -7.863 -6.811 1.00 98.88 191 ILE A O 1
ATOM 1508 N N . LYS A 1 192 ? -9.271 -6.514 -6.460 1.00 98.88 192 LYS A N 1
ATOM 1509 C CA . LYS A 1 192 ? -9.328 -5.986 -7.830 1.00 98.88 192 LYS A CA 1
ATOM 1510 C C . LYS A 1 192 ? -8.021 -5.293 -8.208 1.00 98.88 192 LYS A C 1
ATOM 1512 O O . LYS A 1 192 ? -7.404 -5.661 -9.205 1.00 98.88 192 LYS A O 1
ATOM 1517 N N . ASP A 1 193 ? -7.580 -4.335 -7.397 1.00 98.94 193 ASP A N 1
ATOM 1518 C CA . ASP A 1 193 ? -6.368 -3.561 -7.667 1.00 98.94 193 ASP A CA 1
ATOM 1519 C C . ASP A 1 193 ? -5.117 -4.453 -7.699 1.00 98.94 193 ASP A C 1
ATOM 1521 O O . ASP A 1 193 ? -4.295 -4.317 -8.605 1.00 98.94 193 ASP A O 1
ATOM 1525 N N . LEU A 1 194 ? -4.987 -5.407 -6.770 1.00 98.94 194 LEU A N 1
ATOM 1526 C CA . LEU A 1 194 ? -3.845 -6.324 -6.750 1.00 98.94 194 LEU A CA 1
ATOM 1527 C C . LEU A 1 194 ? -3.857 -7.324 -7.909 1.00 98.94 194 LEU A C 1
ATOM 1529 O O . LEU A 1 194 ? -2.792 -7.637 -8.430 1.00 98.94 194 LEU A O 1
ATOM 1533 N N . THR A 1 195 ? -5.026 -7.818 -8.325 1.00 98.88 195 THR A N 1
ATOM 1534 C CA . THR A 1 195 ? -5.138 -8.742 -9.470 1.00 98.88 195 THR A CA 1
ATOM 1535 C C . THR A 1 195 ? -4.767 -8.032 -10.770 1.00 98.88 195 THR A C 1
ATOM 1537 O O . THR A 1 195 ? -4.007 -8.563 -11.576 1.00 98.88 195 THR A O 1
ATOM 1540 N N . GLU A 1 196 ? -5.253 -6.802 -10.959 1.00 98.81 196 GLU A N 1
ATOM 1541 C CA . GLU A 1 196 ? -4.886 -5.973 -12.111 1.00 98.81 196 GLU A CA 1
ATOM 1542 C C . GLU A 1 196 ? -3.400 -5.594 -12.098 1.00 98.81 196 GLU A C 1
ATOM 1544 O O . GLU A 1 196 ? -2.774 -5.543 -13.155 1.00 98.81 196 GLU A O 1
ATOM 1549 N N . ALA A 1 197 ? -2.823 -5.344 -10.918 1.00 98.81 197 ALA A N 1
ATOM 1550 C CA . ALA A 1 197 ? -1.398 -5.074 -10.785 1.00 98.81 197 ALA A CA 1
ATOM 1551 C C . ALA A 1 197 ? -0.545 -6.319 -11.083 1.00 98.81 197 ALA A C 1
ATOM 1553 O O . ALA A 1 197 ? 0.422 -6.233 -11.836 1.00 98.81 197 ALA A O 1
ATOM 1554 N N . GLU A 1 198 ? -0.906 -7.487 -10.545 1.00 98.69 198 GLU A N 1
ATOM 1555 C CA . GLU A 1 198 ? -0.176 -8.749 -10.736 1.00 98.69 198 GLU A CA 1
ATOM 1556 C C . GLU A 1 198 ? -0.030 -9.123 -12.214 1.00 98.69 198 GLU A C 1
ATOM 1558 O O . GLU A 1 198 ? 1.059 -9.510 -12.642 1.00 98.69 198 GLU A O 1
ATOM 1563 N N . ALA A 1 199 ? -1.088 -8.924 -13.002 1.00 98.38 199 ALA A N 1
ATOM 1564 C CA . ALA A 1 199 ? -1.096 -9.236 -14.428 1.00 98.38 199 ALA A CA 1
ATOM 1565 C C . ALA A 1 199 ? -0.079 -8.417 -15.248 1.00 98.38 199 ALA A C 1
ATOM 1567 O O . ALA A 1 199 ? 0.306 -8.830 -16.341 1.00 98.38 199 ALA A O 1
ATOM 1568 N N . VAL A 1 200 ? 0.356 -7.262 -14.734 1.00 98.06 200 VAL A N 1
ATOM 1569 C CA . VAL A 1 200 ? 1.198 -6.297 -15.457 1.00 98.06 200 VAL A CA 1
ATOM 1570 C C . VAL A 1 200 ? 2.600 -6.192 -14.867 1.00 98.06 200 VAL A C 1
ATOM 1572 O O . VAL A 1 200 ? 3.570 -6.065 -15.615 1.00 98.06 200 VAL A O 1
ATOM 1575 N N . LEU A 1 201 ? 2.727 -6.212 -13.536 1.00 98.12 201 LEU A N 1
ATOM 1576 C CA . LEU A 1 201 ? 3.999 -5.935 -12.876 1.00 98.12 201 LEU A CA 1
ATOM 1577 C C . LEU A 1 201 ? 5.088 -6.933 -13.326 1.00 98.12 201 LEU A C 1
ATOM 1579 O O . LEU A 1 201 ? 4.807 -8.129 -13.492 1.00 98.12 201 LEU A O 1
ATOM 1583 N N . PRO A 1 202 ? 6.337 -6.477 -13.523 1.00 96.44 202 PRO A N 1
ATOM 1584 C CA . PRO A 1 202 ? 7.479 -7.356 -13.757 1.00 96.44 202 PRO A CA 1
ATOM 1585 C C . PRO A 1 202 ? 7.780 -8.247 -12.544 1.00 96.44 202 PRO A C 1
ATOM 1587 O O . PRO A 1 202 ? 7.435 -7.914 -11.404 1.00 96.44 202 PRO A O 1
ATOM 1590 N N . SER A 1 203 ? 8.454 -9.376 -12.768 1.00 95.38 203 SER A N 1
ATOM 1591 C CA . SER A 1 203 ? 9.051 -10.138 -11.666 1.00 95.38 203 SER A CA 1
ATOM 1592 C C . SER A 1 203 ? 10.218 -9.365 -11.042 1.00 95.38 203 SER A C 1
ATOM 1594 O O . SER A 1 203 ? 10.757 -8.434 -11.645 1.00 95.38 203 SER A O 1
ATOM 1596 N N . ALA A 1 204 ? 10.626 -9.743 -9.828 1.00 91.00 204 ALA A N 1
ATOM 1597 C CA . ALA A 1 204 ? 11.712 -9.057 -9.126 1.00 91.00 204 ALA A CA 1
ATOM 1598 C C . ALA A 1 204 ? 13.031 -9.079 -9.923 1.00 91.00 204 ALA A C 1
ATOM 1600 O O . ALA A 1 204 ? 13.727 -8.071 -9.980 1.00 91.00 204 ALA A O 1
ATOM 1601 N N . ALA A 1 205 ? 13.326 -10.185 -10.615 1.00 87.69 205 ALA A N 1
ATOM 1602 C CA . ALA A 1 205 ? 14.526 -10.330 -11.442 1.00 87.69 205 ALA A CA 1
ATOM 1603 C C . ALA A 1 205 ? 14.551 -9.421 -12.688 1.00 87.69 205 ALA A C 1
ATOM 1605 O O . ALA A 1 205 ? 15.605 -9.236 -13.291 1.00 87.69 205 ALA A O 1
ATOM 1606 N N . GLN A 1 206 ? 13.400 -8.877 -13.099 1.00 90.25 206 GLN A N 1
ATOM 1607 C CA . GLN A 1 206 ? 13.288 -8.001 -14.269 1.00 90.25 206 GLN A CA 1
ATOM 1608 C C . GLN A 1 206 ? 13.509 -6.521 -13.935 1.00 90.25 206 GLN A C 1
ATOM 1610 O O . GLN A 1 206 ? 13.668 -5.712 -14.850 1.00 90.25 206 GLN A O 1
ATOM 1615 N N . TYR A 1 207 ? 13.493 -6.144 -12.654 1.00 87.19 207 TYR A N 1
ATOM 1616 C CA . TYR A 1 207 ? 13.725 -4.762 -12.252 1.00 87.19 207 TYR A CA 1
ATOM 1617 C C . TYR A 1 207 ? 15.229 -4.446 -12.209 1.00 87.19 207 TYR A C 1
ATOM 1619 O O . TYR A 1 207 ? 16.005 -5.223 -11.652 1.00 87.19 207 TYR A O 1
ATOM 1627 N N . PRO A 1 208 ? 15.668 -3.303 -12.771 1.00 86.62 208 PRO A N 1
ATOM 1628 C CA . PRO A 1 208 ? 17.039 -2.845 -12.598 1.00 86.62 208 PRO A CA 1
ATOM 1629 C C . PRO A 1 208 ? 17.280 -2.418 -11.147 1.00 86.62 208 PRO A C 1
ATOM 1631 O O . PRO A 1 208 ? 16.356 -1.998 -10.452 1.00 86.62 208 PRO A O 1
ATOM 1634 N N . ALA A 1 209 ? 18.543 -2.423 -10.716 1.00 83.12 209 ALA A N 1
ATOM 1635 C CA . ALA A 1 209 ? 18.898 -2.081 -9.338 1.00 83.12 209 ALA A CA 1
ATOM 1636 C C . ALA A 1 209 ? 18.419 -0.677 -8.903 1.00 83.12 209 ALA A C 1
ATOM 1638 O O . ALA A 1 209 ? 18.058 -0.469 -7.749 1.00 83.12 209 ALA A O 1
ATOM 1639 N N . ALA A 1 210 ? 18.357 0.281 -9.835 1.00 85.38 210 ALA A N 1
ATOM 1640 C CA . ALA A 1 210 ? 17.855 1.634 -9.576 1.00 85.38 210 ALA A CA 1
ATOM 1641 C C . ALA A 1 210 ? 16.351 1.693 -9.230 1.00 85.38 210 ALA A C 1
ATOM 1643 O O . ALA A 1 210 ? 15.884 2.706 -8.717 1.00 85.38 210 ALA A O 1
ATOM 1644 N N . ASP A 1 211 ? 15.606 0.625 -9.518 1.00 85.94 211 ASP A N 1
ATOM 1645 C CA . ASP A 1 211 ? 14.177 0.485 -9.242 1.00 85.94 211 ASP A CA 1
ATOM 1646 C C . ASP A 1 211 ? 13.902 -0.486 -8.065 1.00 85.94 211 ASP A C 1
ATOM 1648 O O . ASP A 1 211 ? 12.753 -0.889 -7.853 1.00 85.94 211 ASP A O 1
ATOM 1652 N N . HIS A 1 212 ? 14.919 -0.868 -7.274 1.00 85.31 212 HIS A N 1
ATOM 1653 C CA . HIS A 1 212 ? 14.703 -1.623 -6.032 1.00 85.31 212 HIS A CA 1
ATOM 1654 C C . HIS A 1 212 ? 13.728 -0.884 -5.098 1.00 85.31 212 HIS A C 1
ATOM 1656 O O . HIS A 1 212 ? 13.788 0.334 -4.949 1.00 85.31 212 HIS A O 1
ATOM 1662 N N . GLY A 1 213 ? 12.817 -1.636 -4.472 1.00 87.31 213 GLY A N 1
ATOM 1663 C CA . GLY A 1 213 ? 11.744 -1.100 -3.622 1.00 87.31 213 GLY A CA 1
ATOM 1664 C C . GLY A 1 213 ? 10.421 -0.842 -4.355 1.00 87.31 213 GLY A C 1
ATOM 1665 O O . GLY A 1 213 ? 9.389 -0.668 -3.713 1.00 87.31 213 GLY A O 1
ATOM 1666 N N . ARG A 1 214 ? 10.392 -0.881 -5.696 1.00 93.75 214 ARG A N 1
ATOM 1667 C CA . ARG A 1 214 ? 9.124 -0.846 -6.443 1.00 93.75 214 ARG A CA 1
ATOM 1668 C C . ARG A 1 214 ? 8.326 -2.137 -6.267 1.00 93.75 214 ARG A C 1
ATOM 1670 O O . ARG A 1 214 ? 8.877 -3.219 -6.063 1.00 93.75 214 ARG A O 1
ATOM 1677 N N . ALA A 1 215 ? 7.007 -2.023 -6.389 1.00 97.12 215 ALA A N 1
ATOM 1678 C CA . ALA A 1 215 ? 6.108 -3.163 -6.386 1.00 97.12 215 ALA A CA 1
ATOM 1679 C C . ALA A 1 215 ? 6.424 -4.120 -7.541 1.00 97.12 215 ALA A C 1
ATOM 1681 O O . ALA A 1 215 ? 6.564 -3.716 -8.691 1.00 97.12 215 ALA A O 1
ATOM 1682 N N . THR A 1 216 ? 6.486 -5.409 -7.229 1.00 97.44 216 THR A N 1
ATOM 1683 C CA . THR A 1 216 ? 6.746 -6.487 -8.190 1.00 97.44 216 THR A CA 1
ATOM 1684 C C . THR A 1 216 ? 5.522 -7.388 -8.323 1.00 97.44 216 THR A C 1
ATOM 1686 O O . THR A 1 216 ? 4.609 -7.359 -7.492 1.00 97.44 216 THR A O 1
ATOM 1689 N N . ARG A 1 217 ? 5.511 -8.266 -9.331 1.00 98.06 217 ARG A N 1
ATOM 1690 C CA . ARG A 1 217 ? 4.482 -9.310 -9.457 1.00 98.06 217 ARG A CA 1
ATOM 1691 C C . ARG A 1 217 ? 4.389 -10.176 -8.204 1.00 98.06 217 ARG A C 1
ATOM 1693 O O . ARG A 1 217 ? 3.292 -10.475 -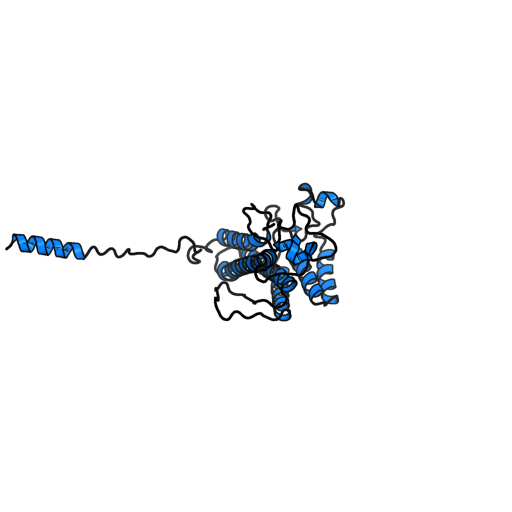7.737 1.00 98.06 217 ARG A O 1
ATOM 1700 N N . GLY A 1 218 ? 5.534 -10.562 -7.642 1.00 98.00 218 GLY A N 1
ATOM 1701 C CA . GLY A 1 218 ? 5.585 -11.346 -6.411 1.00 98.00 218 GLY A CA 1
ATOM 1702 C C . GLY A 1 218 ? 5.039 -10.581 -5.204 1.00 98.00 218 GLY A C 1
ATOM 1703 O O . GLY A 1 218 ? 4.303 -11.163 -4.410 1.00 98.00 218 GLY A O 1
ATOM 1704 N N . ALA A 1 219 ? 5.271 -9.265 -5.123 1.00 98.19 219 ALA A N 1
ATOM 1705 C CA . ALA A 1 219 ? 4.629 -8.418 -4.120 1.00 98.19 219 ALA A CA 1
ATOM 1706 C C . ALA A 1 219 ? 3.101 -8.420 -4.254 1.00 98.19 219 ALA A C 1
ATOM 1708 O O . ALA A 1 219 ? 2.406 -8.659 -3.266 1.00 98.19 219 ALA A O 1
ATOM 1709 N N . ALA A 1 220 ? 2.561 -8.227 -5.462 1.00 98.75 220 ALA A N 1
ATOM 1710 C CA . ALA A 1 220 ? 1.114 -8.271 -5.683 1.00 98.75 220 ALA A CA 1
ATOM 1711 C C . ALA A 1 220 ? 0.508 -9.630 -5.282 1.00 98.75 220 ALA A C 1
ATOM 1713 O O . ALA A 1 220 ? -0.494 -9.671 -4.568 1.00 98.75 220 ALA A O 1
ATOM 1714 N N . ARG A 1 221 ? 1.166 -10.742 -5.641 1.00 98.75 221 ARG A N 1
ATOM 1715 C CA . ARG A 1 221 ? 0.772 -12.104 -5.226 1.00 98.75 221 ARG A CA 1
ATOM 1716 C C . ARG A 1 221 ? 0.796 -12.286 -3.710 1.00 98.75 221 ARG A C 1
ATOM 1718 O O . ARG A 1 221 ? -0.164 -12.801 -3.143 1.00 98.75 221 ARG A O 1
ATOM 1725 N N . ALA A 1 222 ? 1.855 -11.834 -3.041 1.00 98.69 222 ALA A N 1
ATOM 1726 C CA . ALA A 1 222 ? 1.967 -11.935 -1.590 1.00 98.69 222 ALA A CA 1
ATOM 1727 C C . ALA A 1 222 ? 0.868 -11.132 -0.878 1.00 98.69 222 ALA A C 1
ATOM 1729 O O . ALA A 1 222 ? 0.276 -11.611 0.089 1.00 98.69 222 ALA A O 1
ATOM 1730 N N . TYR A 1 223 ? 0.552 -9.929 -1.365 1.00 98.69 223 TYR A N 1
ATOM 1731 C CA . TYR A 1 223 ? -0.527 -9.118 -0.800 1.00 98.69 223 TYR A CA 1
ATOM 1732 C C . TYR A 1 223 ? -1.924 -9.669 -1.130 1.00 98.69 223 TYR A C 1
ATOM 1734 O O . TYR A 1 223 ? -2.811 -9.546 -0.288 1.00 98.69 223 TYR A O 1
ATOM 1742 N N . LEU A 1 224 ? -2.121 -10.352 -2.269 1.00 98.88 224 LEU A N 1
ATOM 1743 C CA . LEU A 1 224 ? -3.348 -11.119 -2.542 1.00 98.88 224 LEU A CA 1
ATOM 1744 C C . LEU A 1 224 ? -3.515 -12.248 -1.528 1.00 98.88 224 LEU A C 1
ATOM 1746 O O . LEU A 1 224 ? -4.568 -12.352 -0.903 1.00 98.88 224 LEU A O 1
ATOM 1750 N N . GLY A 1 225 ? -2.460 -13.037 -1.304 1.00 98.81 225 GLY A N 1
ATOM 1751 C CA . GLY A 1 225 ? -2.458 -14.087 -0.285 1.00 98.81 225 GLY A CA 1
ATOM 1752 C C . GLY A 1 225 ? -2.817 -13.539 1.098 1.00 98.81 225 GLY A C 1
ATOM 1753 O O . GLY A 1 225 ? -3.699 -14.077 1.766 1.00 98.81 225 GLY A O 1
ATOM 1754 N N . LYS A 1 226 ? -2.223 -12.402 1.494 1.00 98.50 226 LYS A N 1
ATOM 1755 C CA . LYS A 1 226 ? -2.568 -11.708 2.747 1.00 98.50 226 LYS A CA 1
ATOM 1756 C C . LYS A 1 226 ? -4.034 -11.266 2.775 1.00 98.50 226 LYS A C 1
ATOM 1758 O O . LYS A 1 226 ? -4.700 -11.491 3.780 1.00 98.50 226 LYS A O 1
ATOM 1763 N N . ALA A 1 227 ? -4.555 -10.660 1.708 1.00 98.62 227 ALA A N 1
ATOM 1764 C CA . ALA A 1 227 ? -5.947 -10.210 1.656 1.00 98.62 227 ALA A CA 1
ATOM 1765 C C . ALA A 1 227 ? -6.930 -11.376 1.860 1.00 98.62 227 ALA A C 1
ATOM 1767 O O . ALA A 1 227 ? -7.791 -11.298 2.738 1.00 98.62 227 ALA A O 1
ATOM 1768 N N . TYR A 1 228 ? -6.747 -12.482 1.132 1.00 98.75 228 TYR A N 1
ATOM 1769 C CA . TYR A 1 228 ? -7.565 -13.688 1.298 1.00 98.75 228 TYR A CA 1
ATOM 1770 C C . TYR A 1 228 ? -7.408 -14.315 2.689 1.00 98.75 228 TYR A C 1
ATOM 1772 O O . TYR A 1 228 ? -8.403 -14.730 3.285 1.00 98.75 228 TYR A O 1
ATOM 1780 N N . LEU A 1 229 ? -6.200 -14.294 3.265 1.00 98.50 229 LEU A N 1
ATOM 1781 C CA . LEU A 1 229 ? -5.960 -14.766 4.630 1.00 98.50 229 LEU A CA 1
ATOM 1782 C C . LEU A 1 229 ? -6.771 -13.967 5.662 1.00 98.50 229 LEU A C 1
ATOM 1784 O O . LEU A 1 229 ? -7.442 -14.560 6.505 1.00 98.50 229 LEU A O 1
ATOM 1788 N N . TYR A 1 230 ? -6.776 -12.632 5.577 1.00 97.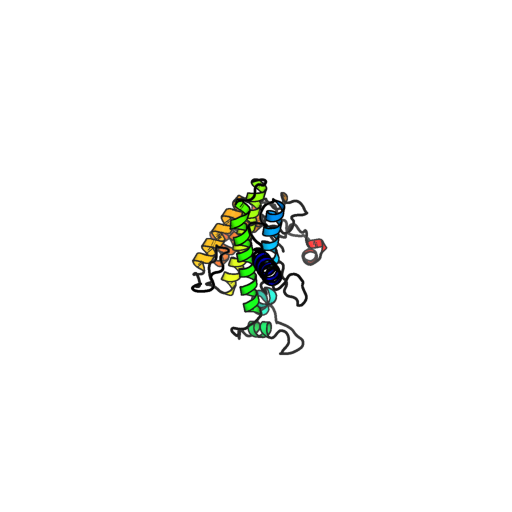25 230 TYR A N 1
ATOM 1789 C CA . TYR A 1 230 ? -7.587 -11.791 6.467 1.00 97.25 230 TYR A CA 1
ATOM 1790 C C . TYR A 1 230 ? -9.098 -11.980 6.257 1.00 97.25 230 TYR A C 1
ATOM 1792 O O . TYR A 1 230 ? -9.878 -11.827 7.199 1.00 97.25 230 TYR A O 1
ATOM 1800 N N . MET A 1 231 ? -9.517 -12.349 5.045 1.00 97.69 231 MET A N 1
ATOM 1801 C CA . MET A 1 231 ? -10.896 -12.744 4.745 1.00 97.69 231 MET A CA 1
ATOM 1802 C C . MET A 1 231 ? -11.237 -14.173 5.194 1.00 97.69 231 MET A C 1
ATOM 1804 O O . MET A 1 231 ? -12.400 -14.563 5.108 1.00 97.69 231 MET A O 1
ATOM 1808 N N . LYS A 1 232 ? -10.257 -14.931 5.710 1.00 98.19 232 LYS A N 1
ATOM 1809 C CA . LYS A 1 232 ? -10.364 -16.351 6.087 1.00 98.19 232 LYS A CA 1
ATOM 1810 C C . LYS A 1 232 ? -10.672 -17.289 4.913 1.00 98.19 232 LYS A C 1
ATOM 1812 O O . LYS A 1 232 ? -11.166 -18.394 5.120 1.00 98.19 232 LYS A O 1
ATOM 1817 N N . ASP A 1 233 ? -10.348 -16.874 3.691 1.00 98.44 233 ASP A N 1
ATOM 1818 C CA . ASP A 1 233 ? -10.350 -17.745 2.515 1.00 98.44 233 ASP A CA 1
ATOM 1819 C C . ASP A 1 233 ? -8.974 -18.414 2.397 1.00 98.44 233 ASP A C 1
ATOM 1821 O O . ASP A 1 233 ? -8.095 -17.993 1.640 1.00 98.44 233 ASP A O 1
ATOM 1825 N N . PHE A 1 234 ? -8.755 -19.424 3.241 1.00 98.62 234 PHE A N 1
ATOM 1826 C CA . PHE A 1 234 ? -7.476 -20.129 3.326 1.00 98.62 234 PHE A CA 1
ATOM 1827 C C . PHE A 1 234 ? -7.068 -20.816 2.013 1.00 98.62 234 PHE A C 1
ATOM 1829 O O . PHE A 1 234 ? -5.901 -20.675 1.648 1.00 98.62 234 PHE A O 1
ATOM 1836 N N . PRO A 1 235 ? -7.975 -21.476 1.258 1.00 98.75 235 PRO A N 1
ATOM 1837 C CA . PRO A 1 235 ? -7.620 -22.055 -0.037 1.00 98.75 235 PRO A CA 1
ATOM 1838 C C . PRO A 1 235 ? -7.098 -21.013 -1.031 1.00 98.75 235 PRO A C 1
ATOM 1840 O O . PRO A 1 235 ? -6.095 -21.247 -1.705 1.00 98.75 235 PRO A O 1
ATOM 1843 N N . LYS A 1 236 ? -7.725 -19.829 -1.110 1.00 98.56 236 LYS A N 1
ATOM 1844 C CA . LYS A 1 236 ? -7.211 -18.755 -1.972 1.00 98.56 236 LYS A CA 1
ATOM 1845 C C . LYS A 1 236 ? -5.908 -18.165 -1.455 1.00 98.56 236 LYS A C 1
ATOM 1847 O O . LYS A 1 236 ? -5.033 -17.852 -2.260 1.00 98.56 236 LYS A O 1
ATOM 1852 N N . ALA A 1 237 ? -5.757 -18.020 -0.142 1.00 98.75 237 ALA A N 1
ATOM 1853 C CA . ALA A 1 237 ? -4.505 -17.558 0.443 1.00 98.75 237 ALA A CA 1
ATOM 1854 C C . ALA A 1 237 ? -3.340 -18.495 0.080 1.00 98.75 237 ALA A C 1
ATOM 1856 O O . ALA A 1 237 ? -2.313 -18.028 -0.414 1.00 98.75 237 ALA A O 1
ATOM 1857 N N . GLU A 1 238 ? -3.531 -19.805 0.252 1.00 98.75 238 GLU A N 1
ATOM 1858 C CA . GLU A 1 238 ? -2.567 -20.843 -0.124 1.00 98.75 238 GLU A CA 1
ATOM 1859 C C . GLU A 1 238 ? -2.219 -20.778 -1.615 1.00 98.75 238 GLU A C 1
ATOM 1861 O O . GLU A 1 238 ? -1.038 -20.745 -1.959 1.00 98.75 238 GLU A O 1
ATOM 1866 N N . GLU A 1 239 ? -3.220 -20.669 -2.497 1.00 98.62 239 GLU A N 1
ATOM 1867 C CA . GLU A 1 239 ? -3.009 -20.540 -3.945 1.00 98.62 239 GLU A CA 1
ATOM 1868 C C . GLU A 1 239 ? -2.056 -19.376 -4.275 1.00 98.62 239 GLU A C 1
ATOM 1870 O O . GLU A 1 239 ? -1.091 -19.531 -5.030 1.00 98.62 239 GLU A O 1
ATOM 1875 N N . TRP A 1 240 ? -2.308 -18.193 -3.707 1.00 98.69 240 TRP A N 1
ATOM 1876 C CA . TRP A 1 240 ? -1.526 -16.993 -4.006 1.00 98.69 240 TRP A CA 1
ATOM 1877 C C . TRP A 1 240 ? -0.134 -17.005 -3.375 1.00 98.69 240 TRP A C 1
ATOM 1879 O O . TRP A 1 240 ? 0.824 -16.606 -4.041 1.00 98.69 240 TRP A O 1
ATOM 1889 N N . PHE A 1 241 ? 0.014 -17.504 -2.146 1.00 98.62 241 PHE A N 1
ATOM 1890 C CA . PHE A 1 241 ? 1.334 -17.697 -1.542 1.00 98.62 241 PHE A CA 1
ATOM 1891 C C . PHE A 1 241 ? 2.147 -18.763 -2.287 1.00 98.62 241 PHE A C 1
ATOM 1893 O O . PHE A 1 241 ? 3.333 -18.557 -2.551 1.00 98.62 241 PHE A O 1
ATOM 1900 N N . GLY A 1 242 ? 1.507 -19.844 -2.738 1.00 98.56 242 GLY A N 1
ATOM 1901 C CA . GLY A 1 242 ? 2.131 -20.876 -3.563 1.00 98.56 242 GLY A CA 1
ATOM 1902 C C . GLY A 1 242 ? 2.707 -20.328 -4.871 1.00 98.56 242 GLY A C 1
ATOM 1903 O O . GLY A 1 242 ? 3.796 -20.734 -5.276 1.00 98.56 242 GLY A O 1
ATOM 1904 N N . LYS A 1 243 ? 2.048 -19.342 -5.502 1.00 98.31 243 LYS A N 1
ATOM 1905 C CA . LYS A 1 243 ? 2.571 -18.646 -6.698 1.00 98.31 243 LYS A CA 1
ATOM 1906 C C . LYS A 1 243 ? 3.807 -17.784 -6.424 1.00 98.31 243 LYS A C 1
ATOM 1908 O O . LYS A 1 243 ? 4.547 -17.508 -7.368 1.00 98.31 243 LYS A O 1
ATOM 1913 N N . VAL A 1 244 ? 4.007 -17.315 -5.190 1.00 98.00 244 VAL A N 1
ATOM 1914 C CA . VAL A 1 244 ? 5.238 -16.610 -4.786 1.00 98.00 244 VAL A CA 1
ATOM 1915 C C . VAL A 1 244 ? 6.366 -17.621 -4.621 1.00 98.00 244 VAL A C 1
ATOM 1917 O O . VAL A 1 244 ? 7.417 -17.463 -5.228 1.00 98.00 244 VAL A O 1
ATOM 1920 N N . ILE A 1 245 ? 6.118 -18.695 -3.868 1.00 97.50 245 ILE A N 1
ATOM 1921 C CA . ILE A 1 245 ? 7.105 -19.756 -3.618 1.00 97.50 245 ILE A CA 1
ATOM 1922 C C . ILE A 1 245 ? 7.560 -20.387 -4.940 1.00 97.50 245 ILE A C 1
ATOM 1924 O O . ILE A 1 245 ? 8.751 -20.516 -5.199 1.00 97.50 245 ILE A O 1
ATOM 1928 N N . SER A 1 246 ? 6.610 -20.713 -5.817 1.00 96.94 246 SER A N 1
ATOM 1929 C CA . SER A 1 246 ? 6.887 -21.392 -7.087 1.00 96.94 246 SER A CA 1
ATOM 1930 C C . SER A 1 246 ? 7.526 -20.489 -8.147 1.00 96.94 246 SER A C 1
ATOM 1932 O O . SER A 1 246 ? 7.915 -20.993 -9.199 1.00 96.94 246 SER A O 1
ATOM 1934 N N . SER A 1 247 ? 7.615 -19.168 -7.932 1.00 94.81 247 SER A N 1
ATOM 1935 C CA . SER A 1 247 ? 8.240 -18.277 -8.919 1.00 94.81 247 SER A CA 1
ATOM 1936 C C . SER A 1 247 ? 9.766 -18.341 -8.894 1.00 94.81 247 SER A C 1
ATOM 1938 O O . SER A 1 247 ? 10.391 -17.968 -9.883 1.00 94.81 247 SER A O 1
ATOM 1940 N N . ASN A 1 248 ? 10.364 -18.814 -7.791 1.00 92.44 248 ASN A N 1
ATOM 1941 C CA . ASN A 1 248 ? 11.812 -18.811 -7.548 1.00 92.44 248 ASN A CA 1
ATOM 1942 C C . ASN A 1 248 ? 12.474 -17.419 -7.680 1.00 92.44 248 ASN A C 1
ATOM 1944 O O . ASN A 1 248 ? 13.697 -17.311 -7.820 1.00 92.44 248 ASN A O 1
ATOM 1948 N N . ASP A 1 249 ? 11.684 -16.340 -7.615 1.00 91.75 249 ASP A N 1
ATOM 1949 C CA . ASP A 1 249 ? 12.201 -14.966 -7.637 1.00 91.75 249 ASP A CA 1
ATOM 1950 C C . ASP A 1 249 ? 12.889 -14.601 -6.311 1.00 91.75 249 ASP A C 1
ATOM 1952 O O . ASP A 1 249 ? 13.844 -13.817 -6.307 1.00 91.75 249 ASP A O 1
ATOM 1956 N N . TYR A 1 250 ? 12.449 -15.214 -5.209 1.00 94.69 250 TYR A N 1
ATOM 1957 C CA . TYR A 1 250 ? 12.885 -14.927 -3.843 1.00 94.69 250 TYR A CA 1
ATOM 1958 C C . TYR A 1 250 ? 13.647 -16.103 -3.237 1.00 94.69 250 TYR A C 1
ATOM 1960 O O . TYR A 1 250 ? 13.379 -17.260 -3.565 1.00 94.69 250 TYR A O 1
ATOM 1968 N N . VAL A 1 251 ? 14.588 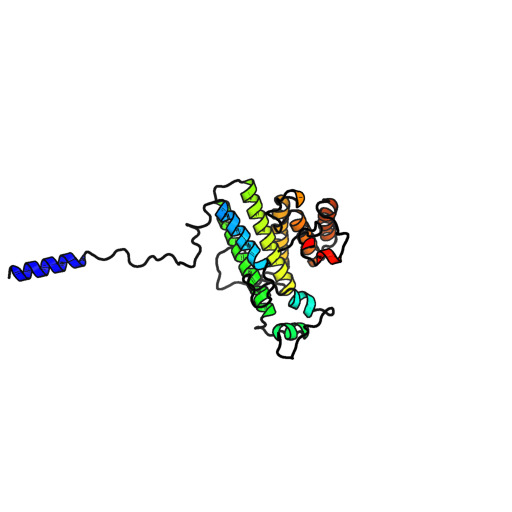-15.811 -2.341 1.00 94.06 251 VAL A N 1
ATOM 1969 C CA . VAL A 1 251 ? 15.336 -16.831 -1.595 1.00 94.06 251 VAL A CA 1
ATOM 1970 C C . VAL A 1 251 ? 15.482 -16.387 -0.149 1.00 94.06 251 VAL A C 1
ATOM 1972 O O . VAL A 1 251 ? 15.706 -15.205 0.096 1.00 94.06 251 VAL A O 1
ATOM 1975 N N . LEU A 1 252 ? 15.347 -17.323 0.790 1.00 94.38 252 LEU A N 1
ATOM 1976 C CA . LEU A 1 252 ? 15.605 -17.046 2.202 1.00 94.38 252 LEU A CA 1
ATOM 1977 C C . LEU A 1 252 ? 17.086 -16.731 2.394 1.00 94.38 252 LEU A C 1
ATOM 1979 O O . LEU A 1 252 ? 17.940 -17.437 1.844 1.00 94.38 252 LEU A O 1
ATOM 1983 N N . ASN A 1 253 ? 17.388 -15.694 3.168 1.00 92.88 253 ASN A N 1
ATOM 1984 C CA . ASN A 1 253 ? 18.761 -15.384 3.506 1.00 92.88 253 ASN A CA 1
ATOM 1985 C C . ASN A 1 253 ? 19.312 -16.456 4.453 1.00 92.88 253 ASN A C 1
ATOM 1987 O O . ASN A 1 253 ? 18.642 -16.918 5.377 1.00 92.88 253 ASN A O 1
ATOM 1991 N N . THR A 1 254 ? 20.548 -16.877 4.208 1.00 94.00 254 THR A N 1
ATOM 1992 C CA . THR A 1 254 ? 21.212 -17.891 5.032 1.00 94.00 254 THR A CA 1
ATOM 1993 C C . THR A 1 254 ? 21.656 -17.335 6.378 1.00 94.00 254 THR A C 1
ATOM 1995 O O . THR A 1 254 ? 21.751 -18.095 7.340 1.00 94.00 254 THR A O 1
ATOM 1998 N N . ASP A 1 255 ? 21.924 -16.027 6.450 1.00 93.75 255 ASP A N 1
ATOM 1999 C CA . ASP A 1 255 ? 22.192 -15.324 7.701 1.00 93.75 255 ASP A CA 1
ATOM 2000 C C . ASP A 1 255 ? 20.979 -14.477 8.095 1.00 93.75 255 ASP A C 1
ATOM 2002 O O . ASP A 1 255 ? 20.667 -13.452 7.487 1.00 93.75 255 ASP A O 1
ATOM 2006 N N . TYR A 1 256 ? 20.301 -14.912 9.155 1.00 93.31 256 TYR A N 1
ATOM 2007 C CA . TYR A 1 256 ? 19.163 -14.198 9.714 1.00 93.31 256 TYR A CA 1
ATOM 2008 C C . TYR A 1 256 ? 19.544 -12.796 10.214 1.00 93.31 256 TYR A C 1
ATOM 2010 O O . TYR A 1 256 ? 18.769 -11.860 10.046 1.00 93.31 256 TYR A O 1
ATOM 2018 N N . LEU A 1 257 ? 20.723 -12.618 10.823 1.00 94.25 257 LEU A N 1
ATOM 2019 C CA . LEU A 1 257 ? 21.109 -11.332 11.411 1.00 94.25 257 LEU A CA 1
ATOM 2020 C C . LEU A 1 257 ? 21.465 -10.296 10.349 1.00 94.25 257 LEU A C 1
ATOM 2022 O O . LEU A 1 257 ? 21.198 -9.109 10.545 1.00 94.25 257 LEU A O 1
ATOM 2026 N N . GLU A 1 258 ? 22.004 -10.735 9.211 1.00 93.50 258 GLU A N 1
ATOM 2027 C CA . GLU A 1 258 ? 22.302 -9.856 8.080 1.00 93.50 258 GLU A CA 1
ATOM 2028 C C . GLU A 1 258 ? 21.056 -9.108 7.595 1.00 93.50 258 GLU A C 1
ATOM 2030 O O . GLU A 1 258 ? 21.155 -7.962 7.153 1.00 93.50 258 GLU A O 1
ATOM 2035 N N . MET A 1 259 ? 19.869 -9.703 7.752 1.00 90.69 259 MET A N 1
ATOM 2036 C CA . MET A 1 259 ? 18.613 -9.100 7.313 1.00 90.69 259 MET A CA 1
ATOM 2037 C C . MET A 1 259 ? 18.268 -7.782 7.998 1.00 90.69 259 MET A C 1
ATOM 2039 O O . MET A 1 259 ? 17.502 -6.985 7.457 1.00 90.69 259 MET A O 1
ATOM 2043 N N . PHE A 1 260 ? 18.854 -7.544 9.167 1.00 89.56 260 PHE A N 1
ATOM 2044 C CA . PHE A 1 260 ? 18.645 -6.343 9.967 1.00 89.56 260 PHE A CA 1
ATOM 2045 C C . PHE A 1 260 ? 19.821 -5.360 9.855 1.00 89.56 260 PHE A C 1
ATOM 2047 O O . PHE A 1 260 ? 19.869 -4.362 10.576 1.00 89.56 260 PHE A O 1
ATOM 2054 N N . LEU A 1 261 ? 20.776 -5.631 8.960 1.00 92.38 261 LEU A N 1
ATOM 2055 C CA . LEU A 1 261 ? 21.924 -4.781 8.656 1.00 92.38 261 LEU A CA 1
ATOM 2056 C C . LEU A 1 261 ? 21.766 -4.140 7.273 1.00 92.38 261 LEU A C 1
ATOM 2058 O O . LEU A 1 261 ? 21.056 -4.644 6.408 1.00 92.38 261 LEU A O 1
ATOM 2062 N N . ARG A 1 262 ? 22.515 -3.058 7.021 1.00 89.31 262 ARG A N 1
ATOM 2063 C CA . ARG A 1 262 ? 22.541 -2.390 5.703 1.00 89.31 262 ARG A CA 1
ATOM 2064 C C . ARG A 1 262 ? 22.944 -3.324 4.562 1.00 89.31 262 ARG A C 1
ATOM 2066 O O . ARG A 1 262 ? 22.505 -3.150 3.434 1.00 89.31 262 ARG A O 1
ATOM 2073 N N . THR A 1 263 ? 23.786 -4.313 4.850 1.00 89.94 263 THR A N 1
ATOM 2074 C CA . THR A 1 263 ? 24.205 -5.321 3.868 1.00 89.94 263 THR A CA 1
ATOM 2075 C C . THR A 1 263 ? 23.040 -6.200 3.407 1.00 89.94 263 THR A C 1
ATOM 2077 O O . THR A 1 263 ? 23.055 -6.652 2.268 1.00 89.94 263 THR A O 1
ATOM 2080 N N . GLY A 1 264 ? 22.000 -6.366 4.233 1.00 89.00 264 GLY A N 1
ATOM 2081 C CA . GLY A 1 264 ? 20.783 -7.107 3.908 1.00 89.00 264 GLY A CA 1
ATOM 2082 C C . GLY A 1 264 ? 19.689 -6.299 3.200 1.00 89.00 264 GLY A C 1
ATOM 2083 O O . GLY A 1 264 ? 18.671 -6.883 2.832 1.00 89.00 264 GLY A O 1
ATOM 2084 N N . GLU A 1 265 ? 19.858 -4.991 2.964 1.00 87.88 265 GLU A N 1
ATOM 2085 C CA . GLU A 1 265 ? 18.846 -4.144 2.292 1.00 87.88 265 GLU A CA 1
ATOM 2086 C C . GLU A 1 265 ? 18.534 -4.608 0.858 1.00 87.88 265 GLU A C 1
ATOM 2088 O O . GLU A 1 265 ? 17.453 -4.351 0.334 1.00 87.88 265 GLU A O 1
ATOM 2093 N N . THR A 1 266 ? 19.455 -5.322 0.211 1.00 85.94 266 THR A N 1
ATOM 2094 C CA . THR A 1 266 ? 19.283 -5.867 -1.147 1.00 85.94 266 THR A CA 1
ATOM 2095 C C . THR A 1 266 ? 18.990 -7.367 -1.162 1.00 85.94 266 THR A C 1
ATOM 2097 O O . THR A 1 266 ? 19.036 -7.995 -2.223 1.00 85.94 266 THR A O 1
ATOM 2100 N N . SER A 1 267 ? 18.679 -7.956 -0.003 1.00 90.50 267 SER A N 1
ATOM 2101 C CA . SER A 1 267 ? 18.369 -9.379 0.101 1.00 90.50 267 SER A CA 1
ATOM 2102 C C . SER A 1 267 ? 17.221 -9.780 -0.819 1.00 90.50 267 SER A C 1
ATOM 2104 O O . SER A 1 267 ? 16.200 -9.098 -0.936 1.00 90.50 267 SER A O 1
ATOM 2106 N N . ARG A 1 268 ? 17.371 -10.959 -1.423 1.00 91.00 268 ARG A N 1
ATOM 2107 C CA . ARG A 1 268 ? 16.335 -11.589 -2.246 1.00 91.00 268 ARG A CA 1
ATOM 2108 C C . ARG A 1 268 ? 15.198 -12.191 -1.421 1.00 91.00 268 ARG A C 1
ATOM 2110 O O . ARG A 1 268 ? 14.263 -12.718 -2.014 1.00 91.00 268 ARG A O 1
ATOM 2117 N N . GLU A 1 269 ? 15.257 -12.123 -0.095 1.00 93.31 269 GLU A N 1
ATOM 2118 C CA . GLU A 1 269 ? 14.133 -12.488 0.773 1.00 93.31 269 GLU A CA 1
ATOM 2119 C C . GLU A 1 269 ? 13.059 -11.389 0.800 1.00 93.31 269 GLU A C 1
ATOM 2121 O O . GLU A 1 269 ? 11.872 -11.663 0.993 1.00 93.31 269 GLU A O 1
ATOM 2126 N N . HIS A 1 270 ? 13.447 -10.137 0.536 1.00 92.31 270 HIS A N 1
ATOM 2127 C CA . HIS A 1 270 ? 12.533 -9.000 0.551 1.00 92.31 270 HIS A CA 1
ATOM 2128 C C . HIS A 1 270 ? 11.549 -9.056 -0.619 1.00 92.31 270 HIS A C 1
ATOM 2130 O O . HIS A 1 270 ? 11.908 -8.871 -1.782 1.00 92.31 270 HIS A O 1
ATOM 2136 N N . ILE A 1 271 ? 10.269 -9.262 -0.305 1.00 94.88 271 ILE A N 1
ATOM 2137 C CA . ILE A 1 271 ? 9.194 -9.267 -1.309 1.00 94.88 271 ILE A CA 1
ATOM 2138 C C . ILE A 1 271 ? 8.775 -7.840 -1.688 1.00 94.88 271 ILE A C 1
ATOM 2140 O O . ILE A 1 271 ? 8.580 -7.533 -2.866 1.00 94.88 271 ILE A O 1
ATOM 2144 N N . PHE A 1 272 ? 8.603 -6.979 -0.684 1.00 93.69 272 PHE A N 1
ATOM 2145 C CA . PHE A 1 272 ? 8.281 -5.565 -0.844 1.00 93.69 272 PHE A CA 1
ATOM 2146 C C . PHE A 1 272 ? 8.800 -4.783 0.362 1.00 93.69 272 PHE A C 1
ATOM 2148 O O . PHE A 1 272 ? 8.481 -5.141 1.497 1.00 93.69 272 PHE A O 1
ATOM 2155 N N . GLN A 1 273 ? 9.564 -3.726 0.099 1.00 87.12 273 GLN A N 1
ATOM 2156 C CA . GLN A 1 273 ? 10.174 -2.857 1.103 1.00 87.12 273 GLN A CA 1
ATOM 2157 C C . GLN A 1 273 ? 10.125 -1.403 0.629 1.00 87.12 273 GLN A C 1
ATOM 2159 O O . GLN A 1 273 ? 10.191 -1.151 -0.576 1.00 87.12 273 GLN A O 1
ATOM 2164 N N . VAL A 1 274 ? 10.009 -0.477 1.577 1.00 77.06 274 VAL A N 1
ATOM 2165 C CA . VAL A 1 274 ? 9.954 0.979 1.374 1.00 77.06 274 VAL A CA 1
ATOM 2166 C C . VAL A 1 274 ? 10.783 1.691 2.425 1.00 77.06 274 VAL A C 1
ATOM 2168 O O . VAL A 1 274 ? 10.915 1.124 3.534 1.00 77.06 274 VAL A O 1
#

Radius of gyration: 25.54 Å; chains: 1; bounding box: 45×100×57 Å

Secondary structure (DSSP, 8-state):
-HHHHHHHHHHHHHTT---S-------TTS--TTTSS-SHHHHHHHHHHHHGGGS----TT-TT-----HIIIIIITSSS-----SSTTTTHHHHHHHTT---TT-HHHHHHHHHHHHHHHHHHHHHHHGGGS-S-HHHHHHHHHHHHHHHHHHHHHHHHHHSSB----SSS---S--PPBPHHHHHHHHHHHHHHHHTTSPPGGGS-GGGTTS--HHHHHHHHHHHHHHTT-HHHHHHHHHHHHTT------S-TGGGGSGGGTT-TT-SS--

pLDDT: mean 87.02, std 14.94, range [42.22, 98.94]

Sequence (274 aa):
MKRLIYLFVSSLLLVNISCKKTLYKEPLAQLDTEVNYITADDARRAITAAYAPAAGNNWCCSYIGTGYMHWVLGNVASDDTEKGGESGSDQLYAQQVQLFNIPADNDATRFAYQVQYVGIRRVNLALENIPSIDMDDALKTRYLAEAKFMRAWYYSNLVRTFGDVPLILSSEIQTTGVSRTPKAQIYAQIIKDLTEAEAVLPSAAQYPAADHGRATRGAARAYLGKAYLYMKDFPKAEEWFGKVISSNDYVLNTDYLEMFLRTGETSREHIFQV